Protein AF-A0A966QYH8-F1 (afdb_monomer)

Mean predicted aligned error: 6.13 Å

Radius of gyration: 19.56 Å; Cα contacts (8 Å, |Δi|>4): 223; chains: 1; bounding box: 49×32×55 Å

Solvent-accessible surface area (backbone atoms only — not comparable to full-atom values): 10737 Å² total; per-residue (Å²): 107,62,66,56,54,45,52,43,65,75,68,60,59,74,44,78,46,76,42,71,58,48,66,82,65,40,79,91,56,77,56,68,64,56,55,47,47,67,66,62,31,78,82,38,57,46,49,78,47,77,46,74,97,43,80,80,73,58,53,53,72,54,60,75,68,49,54,66,40,81,46,59,75,67,96,67,64,64,77,84,44,35,89,60,41,60,94,50,35,69,61,51,43,30,51,48,36,36,30,48,54,36,34,78,72,71,40,72,82,46,56,39,31,40,33,54,82,78,49,30,56,47,65,98,58,50,55,69,51,52,52,50,10,48,51,52,34,43,64,78,38,29,77,79,61,42,49,56,46,50,67,33,55,46,98,86,69,45,67,71,34,94,44,65,66,54,23,46,49,51,52,50,54,50,51,47,61,57,32,37,68,99,81,87

Structure (mmCIF, N/CA/C/O backbone):
data_AF-A0A966QYH8-F1
#
_entry.id   AF-A0A966QYH8-F1
#
loop_
_atom_site.group_PDB
_atom_site.id
_atom_site.type_symbol
_atom_site.label_atom_id
_atom_site.label_alt_id
_atom_site.label_comp_id
_atom_site.label_asym_id
_atom_site.label_entity_id
_atom_site.label_seq_id
_atom_site.pdbx_PDB_ins_code
_atom_site.Cartn_x
_atom_site.Cartn_y
_atom_site.Cartn_z
_atom_site.occupancy
_atom_site.B_iso_or_equiv
_atom_site.auth_seq_id
_atom_site.auth_comp_id
_atom_site.auth_asym_id
_atom_site.auth_atom_id
_atom_site.pdbx_PDB_model_num
ATOM 1 N N . VAL A 1 1 ? -15.428 7.564 26.029 1.00 56.50 1 VAL A N 1
ATOM 2 C CA . VAL A 1 1 ? -15.337 6.634 24.873 1.00 56.50 1 VAL A CA 1
ATOM 3 C C . VAL A 1 1 ? -13.944 6.029 24.715 1.00 56.50 1 VAL A C 1
ATOM 5 O O . VAL A 1 1 ? -13.873 4.811 24.671 1.00 56.50 1 VAL A O 1
ATOM 8 N N . CYS A 1 2 ? -12.845 6.802 24.751 1.00 64.81 2 CYS A N 1
ATOM 9 C CA . CYS A 1 2 ? -11.483 6.225 24.787 1.00 64.81 2 CYS A CA 1
ATOM 10 C C . CYS A 1 2 ? -11.290 5.166 25.886 1.00 64.81 2 CYS A C 1
ATOM 12 O O . CYS A 1 2 ? -10.721 4.118 25.617 1.00 64.81 2 CYS A O 1
ATOM 14 N N . GLN A 1 3 ? -11.829 5.399 27.088 1.00 72.12 3 GLN A N 1
ATOM 15 C CA . GLN A 1 3 ? -11.792 4.422 28.187 1.00 72.12 3 GLN A CA 1
ATOM 16 C C . GLN A 1 3 ? -12.556 3.125 27.881 1.00 72.12 3 GLN A C 1
ATOM 18 O O . GLN A 1 3 ? -12.127 2.063 28.307 1.00 72.12 3 GLN A O 1
ATOM 23 N N . ALA A 1 4 ? -13.655 3.188 27.120 1.00 78.88 4 ALA A N 1
ATOM 24 C CA . ALA A 1 4 ? -14.415 1.996 26.743 1.00 78.88 4 ALA A CA 1
ATOM 25 C C . ALA A 1 4 ? -13.652 1.159 25.708 1.00 78.88 4 ALA A C 1
ATOM 27 O O . ALA A 1 4 ? -13.555 -0.052 25.858 1.00 78.88 4 ALA A O 1
ATOM 28 N N . LEU A 1 5 ? -13.054 1.806 24.699 1.00 78.94 5 LEU A N 1
ATOM 29 C CA . LEU A 1 5 ? -12.195 1.116 23.734 1.00 78.94 5 LEU A CA 1
ATOM 30 C C . LEU A 1 5 ? -10.980 0.487 24.426 1.00 78.94 5 LEU A C 1
ATOM 32 O O . LEU A 1 5 ? -10.654 -0.661 24.153 1.00 78.94 5 LEU A O 1
ATOM 36 N N . TYR A 1 6 ? -10.345 1.218 25.342 1.00 78.81 6 TYR A N 1
ATOM 37 C CA . TYR A 1 6 ? -9.221 0.710 26.123 1.00 78.81 6 TYR A CA 1
ATOM 38 C C . TYR A 1 6 ? -9.623 -0.507 26.969 1.00 78.81 6 TYR A C 1
ATOM 40 O O . TYR A 1 6 ? -8.983 -1.548 26.884 1.00 78.81 6 TYR A O 1
ATOM 48 N N . PHE A 1 7 ? -10.749 -0.424 27.683 1.00 82.19 7 PHE A N 1
ATOM 49 C CA . PHE A 1 7 ? -11.288 -1.546 28.449 1.00 82.19 7 PHE A CA 1
ATOM 50 C C . PHE A 1 7 ? -11.567 -2.774 27.569 1.00 82.19 7 PHE A C 1
ATOM 52 O O . PHE A 1 7 ? -11.233 -3.892 27.952 1.00 82.19 7 PHE A O 1
ATOM 59 N N . ILE A 1 8 ? -12.137 -2.586 26.373 1.00 85.19 8 ILE A N 1
ATOM 60 C CA . ILE A 1 8 ? -12.372 -3.685 25.425 1.00 85.19 8 ILE A CA 1
ATOM 61 C C . ILE A 1 8 ? -11.043 -4.296 24.971 1.00 85.19 8 ILE A C 1
ATOM 63 O O . ILE A 1 8 ? -10.898 -5.512 25.024 1.00 85.19 8 ILE A O 1
ATOM 67 N N . LEU A 1 9 ? -10.063 -3.480 24.576 1.00 81.69 9 LEU A N 1
ATOM 68 C CA . LEU A 1 9 ? -8.746 -3.961 24.147 1.00 81.69 9 LEU A CA 1
ATOM 69 C C . LEU A 1 9 ? -8.026 -4.747 25.254 1.00 81.69 9 LEU A C 1
ATOM 71 O O . LEU A 1 9 ? -7.345 -5.729 24.962 1.00 81.69 9 LEU A O 1
ATOM 75 N N . GLU A 1 10 ? -8.192 -4.354 26.517 1.00 81.06 10 GLU A N 1
ATOM 76 C CA . GLU A 1 10 ? -7.587 -5.050 27.654 1.00 81.06 10 GLU A CA 1
ATOM 77 C C . GLU A 1 10 ? -8.290 -6.359 28.022 1.00 81.06 10 GLU A C 1
ATOM 79 O O . GLU A 1 10 ? -7.615 -7.273 28.490 1.00 81.06 10 GLU A O 1
ATOM 84 N N . ASN A 1 11 ? -9.603 -6.484 27.802 1.00 84.69 11 ASN A N 1
ATOM 85 C CA . ASN A 1 11 ? -10.398 -7.590 28.355 1.00 84.69 11 ASN A CA 1
ATOM 86 C C . ASN A 1 11 ? -10.975 -8.554 27.306 1.00 84.69 11 ASN A C 1
ATOM 88 O O . ASN A 1 11 ? -11.243 -9.710 27.627 1.00 84.69 11 ASN A O 1
ATOM 92 N N . PHE A 1 12 ? -11.182 -8.118 26.063 1.00 85.81 12 PHE A N 1
ATOM 93 C CA . PHE A 1 12 ? -11.757 -8.957 25.010 1.00 85.81 12 PHE A CA 1
ATOM 94 C C . PHE A 1 12 ? -10.711 -9.926 24.443 1.00 85.81 12 PHE A C 1
ATOM 96 O O . PHE A 1 12 ? -9.573 -9.536 24.178 1.00 85.81 12 PHE A O 1
ATOM 103 N N . ARG A 1 13 ? -11.085 -11.200 24.288 1.00 85.88 13 ARG A N 1
ATOM 104 C CA . ARG A 1 13 ? -10.210 -12.311 23.877 1.00 85.88 13 ARG A CA 1
ATOM 105 C C . ARG A 1 13 ? -10.974 -13.284 22.980 1.00 85.88 13 ARG A C 1
ATOM 107 O O . ARG A 1 13 ? -12.186 -13.417 23.144 1.00 85.88 13 ARG A O 1
ATOM 114 N N . GLY A 1 14 ? -10.266 -13.990 22.096 1.00 85.25 14 GLY A N 1
ATOM 115 C CA . GLY A 1 14 ? -10.816 -15.094 21.299 1.00 85.25 14 GLY A CA 1
ATOM 116 C C . GLY A 1 14 ? -11.858 -14.662 20.264 1.00 85.25 14 GLY A C 1
ATOM 117 O O . GLY A 1 14 ? -12.848 -15.364 20.057 1.00 85.25 14 GLY A O 1
ATOM 118 N N . GLY A 1 15 ? -11.699 -13.481 19.659 1.00 88.06 15 GLY A N 1
ATOM 119 C CA . GLY A 1 15 ? -12.701 -12.944 18.739 1.00 88.06 15 GLY A CA 1
ATOM 120 C C . GLY A 1 15 ? -12.236 -11.772 17.879 1.00 88.06 15 GLY A C 1
ATOM 121 O O . GLY A 1 15 ? -11.089 -11.335 17.946 1.00 88.06 15 GLY A O 1
ATOM 122 N N . LEU A 1 16 ? -13.168 -11.244 17.080 1.00 90.00 16 LEU A N 1
ATOM 123 C CA . LEU A 1 16 ? -12.947 -10.127 16.162 1.00 90.00 16 LEU A CA 1
ATOM 124 C C . LEU A 1 16 ? -13.450 -8.807 16.757 1.00 90.00 16 LEU A C 1
ATOM 126 O O . LEU A 1 16 ? -14.642 -8.648 17.024 1.00 90.00 16 LEU A O 1
ATOM 130 N N . LEU A 1 17 ? -12.554 -7.833 16.874 1.00 89.12 17 LEU A N 1
ATOM 131 C CA . LEU A 1 17 ? -12.864 -6.460 17.239 1.00 89.12 17 LEU A CA 1
ATOM 132 C C . LEU A 1 17 ? -12.879 -5.565 15.995 1.00 89.12 17 LEU A C 1
ATOM 134 O O . LEU A 1 17 ? -11.847 -5.302 15.376 1.00 89.12 17 LEU A O 1
ATOM 138 N N . LEU A 1 18 ? -14.058 -5.049 15.653 1.00 90.25 18 LEU A N 1
ATOM 139 C CA . LEU A 1 18 ? -14.238 -4.066 14.588 1.00 90.25 18 LEU A CA 1
ATOM 140 C C . LEU A 1 18 ? -14.309 -2.651 15.175 1.00 90.25 18 LEU A C 1
ATOM 142 O O . LEU A 1 18 ? 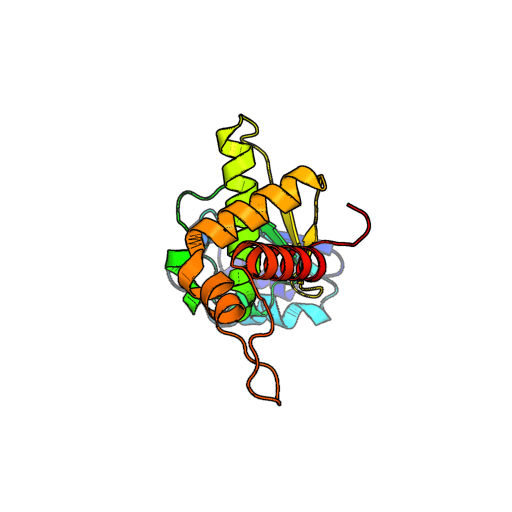-15.204 -2.338 15.959 1.00 90.25 18 LEU A O 1
ATOM 146 N N . ILE A 1 19 ? -13.386 -1.784 14.762 1.00 87.00 19 ILE A N 1
ATOM 147 C CA . ILE A 1 19 ? -13.321 -0.377 15.162 1.00 87.00 19 ILE A CA 1
ATOM 148 C C . ILE A 1 19 ? -13.655 0.495 13.947 1.00 87.00 19 ILE A C 1
ATOM 150 O O . ILE A 1 19 ? -12.809 0.784 13.095 1.00 87.00 19 ILE A O 1
ATOM 154 N N . GLU A 1 20 ? -14.913 0.919 13.878 1.00 85.69 20 GLU A N 1
ATOM 155 C CA . GLU A 1 20 ? -15.408 1.849 12.862 1.00 85.69 20 GLU A CA 1
ATOM 156 C C . GLU A 1 20 ? -15.012 3.294 13.170 1.00 85.69 20 GLU A C 1
ATOM 158 O O . GLU A 1 20 ? -14.950 3.684 14.329 1.00 85.69 20 GLU A O 1
ATOM 163 N N . ASP A 1 21 ? -14.788 4.098 12.127 1.00 75.06 21 ASP A N 1
ATOM 164 C CA . ASP A 1 21 ? -14.641 5.562 12.198 1.00 75.06 21 ASP A CA 1
ATOM 165 C C . ASP A 1 21 ? -13.842 6.071 13.413 1.00 75.06 21 ASP A C 1
ATOM 167 O O . ASP A 1 21 ? -14.279 6.916 14.199 1.00 75.06 21 ASP A O 1
ATOM 171 N N . ILE A 1 22 ? -12.627 5.541 13.565 1.00 73.06 22 ILE A N 1
ATOM 172 C CA . ILE A 1 22 ? -11.796 5.769 14.751 1.00 73.06 22 ILE A CA 1
ATOM 173 C C . ILE A 1 22 ? -11.486 7.255 15.006 1.00 73.06 22 ILE A C 1
ATOM 175 O O . ILE A 1 22 ? -11.248 7.673 16.139 1.00 73.06 22 ILE A O 1
ATOM 179 N N . ASN A 1 23 ? -11.555 8.081 13.958 1.00 67.25 23 ASN A N 1
ATOM 180 C CA . ASN A 1 23 ? -11.356 9.525 14.043 1.00 67.25 23 ASN A CA 1
ATOM 181 C C . ASN A 1 23 ? -12.455 10.237 14.849 1.00 67.25 23 ASN A C 1
ATOM 183 O O . ASN A 1 23 ? -12.168 11.278 15.434 1.00 67.25 23 ASN A O 1
ATOM 187 N N . LYS A 1 24 ? -13.686 9.702 14.917 1.00 66.75 24 LYS A N 1
ATOM 188 C CA . LYS A 1 24 ? -14.729 10.242 15.811 1.00 66.75 24 LYS A CA 1
ATOM 189 C C . LYS A 1 24 ? -14.383 10.054 17.282 1.00 66.75 24 LYS A C 1
ATOM 191 O O . LYS A 1 24 ? -14.808 10.844 18.119 1.00 66.75 24 LYS A O 1
ATOM 196 N N . TYR A 1 25 ? -13.632 9.003 17.594 1.00 62.91 25 TYR A N 1
ATOM 197 C CA . TYR A 1 25 ? -13.297 8.635 18.965 1.00 62.91 25 TYR A CA 1
ATOM 198 C C . TYR A 1 25 ? -11.959 9.213 19.421 1.00 62.91 25 TYR A C 1
ATOM 200 O O . TYR A 1 25 ? -11.744 9.373 20.619 1.00 62.91 25 TYR A O 1
ATOM 208 N N . LEU A 1 26 ? -11.079 9.548 18.475 1.00 61.81 26 LEU A N 1
ATOM 209 C CA . LEU A 1 26 ? -9.716 9.992 18.731 1.00 61.81 26 LEU A CA 1
ATOM 210 C C . LEU A 1 26 ? -9.503 11.398 18.168 1.00 61.81 26 LEU A C 1
ATOM 212 O O . LEU A 1 26 ? -8.996 11.592 17.062 1.00 61.81 26 LEU A O 1
ATOM 216 N N . THR A 1 27 ? -9.879 12.410 18.948 1.00 53.84 27 THR A N 1
ATOM 217 C CA . THR A 1 27 ? -9.536 13.802 18.651 1.00 53.84 27 THR A CA 1
ATOM 218 C C . THR A 1 27 ? -8.027 14.006 18.797 1.00 53.84 27 THR A C 1
ATOM 220 O O . THR A 1 27 ? -7.484 14.131 19.890 1.00 53.84 27 THR A O 1
ATOM 223 N N . HIS A 1 28 ? -7.362 14.050 17.645 1.00 49.97 28 HIS A N 1
ATOM 224 C CA . HIS A 1 28 ? -6.001 14.522 17.380 1.00 49.97 28 HIS A CA 1
ATOM 225 C C . HIS A 1 28 ? -4.811 13.712 17.888 1.00 49.97 28 HIS A C 1
ATOM 227 O O . HIS A 1 28 ? -3.810 13.701 17.174 1.00 49.97 28 HIS A O 1
ATOM 233 N N . HIS A 1 29 ? -4.855 13.050 19.039 1.00 53.19 29 HIS A N 1
ATOM 234 C CA . HIS A 1 29 ? -3.740 12.221 19.509 1.00 53.19 29 HIS A CA 1
ATOM 235 C C . HIS A 1 29 ? -4.279 10.882 19.990 1.00 53.19 29 HIS A C 1
ATOM 237 O O . HIS A 1 29 ? -5.048 10.813 20.944 1.00 53.19 29 HIS A O 1
ATOM 243 N N . PHE A 1 30 ? -3.859 9.811 19.323 1.00 59.72 30 PHE A N 1
ATOM 244 C CA . PHE A 1 30 ? -3.909 8.487 19.919 1.00 59.72 30 PHE A CA 1
ATOM 245 C C . PHE A 1 30 ? -3.104 8.554 21.225 1.00 59.72 30 PHE A C 1
ATOM 247 O O . PHE A 1 30 ? -1.908 8.862 21.158 1.00 59.72 30 PHE A O 1
ATOM 254 N N . PRO A 1 31 ? -3.699 8.289 22.400 1.00 64.00 31 PRO A N 1
ATOM 255 C CA . PRO A 1 31 ? -2.894 8.040 23.584 1.00 64.00 31 PRO A CA 1
ATOM 256 C C . PRO A 1 31 ? -1.944 6.899 23.226 1.00 64.00 31 PRO A C 1
ATOM 258 O O . PRO A 1 31 ? -2.389 5.887 22.670 1.00 64.00 31 PRO A O 1
ATOM 261 N N . LYS A 1 32 ? -0.641 7.078 23.472 1.00 61.50 32 LYS A N 1
ATOM 262 C CA . LYS A 1 32 ? 0.378 6.067 23.138 1.00 61.50 32 LYS A CA 1
ATOM 263 C C . LYS A 1 32 ? -0.003 4.691 23.696 1.00 61.50 32 LYS A C 1
ATOM 265 O O . LYS A 1 32 ? 0.267 3.684 23.055 1.00 61.50 32 LYS A O 1
ATOM 270 N N . ASP A 1 33 ? -0.734 4.685 24.804 1.00 64.56 33 ASP A N 1
ATOM 271 C CA . ASP A 1 33 ? -1.228 3.505 25.507 1.00 64.56 33 ASP A CA 1
ATOM 272 C C . ASP A 1 33 ? -2.284 2.722 24.709 1.00 64.56 33 ASP A C 1
ATOM 274 O O . ASP A 1 33 ? -2.253 1.497 24.693 1.00 64.56 33 ASP A O 1
ATOM 278 N N . VAL A 1 34 ? -3.178 3.395 23.972 1.00 66.94 34 VAL A N 1
ATOM 279 C CA . VAL A 1 34 ? -4.204 2.727 23.142 1.00 66.94 34 VAL A CA 1
ATOM 280 C C . VAL A 1 34 ? -3.569 2.093 21.907 1.00 66.94 34 VAL A C 1
ATOM 282 O O . VAL A 1 34 ? -3.920 0.982 21.526 1.00 66.94 34 VAL A O 1
ATOM 285 N N . VAL A 1 35 ? -2.608 2.785 21.287 1.00 68.06 35 VAL A N 1
ATOM 286 C CA . VAL A 1 35 ? -1.813 2.214 20.188 1.00 68.06 35 VAL A CA 1
ATOM 287 C C . VAL A 1 35 ? -1.019 1.019 20.686 1.00 68.06 35 VAL A C 1
ATOM 289 O O . VAL A 1 35 ? -1.040 -0.023 20.042 1.00 68.06 35 VAL A O 1
ATOM 292 N N . GLY A 1 36 ? -0.343 1.179 21.827 1.00 66.69 36 GLY A N 1
ATOM 293 C CA . GLY A 1 36 ? 0.401 0.117 22.486 1.00 66.69 36 GLY A CA 1
ATOM 294 C C . GLY A 1 36 ? -0.478 -1.106 22.689 1.00 66.69 36 GLY A C 1
ATOM 295 O O . GLY A 1 36 ? -0.118 -2.163 22.191 1.00 66.69 36 GLY A O 1
ATOM 296 N N . ALA A 1 37 ? -1.662 -0.931 23.283 1.00 67.00 37 ALA A N 1
ATOM 297 C CA . ALA A 1 37 ? -2.638 -1.996 23.501 1.00 67.00 37 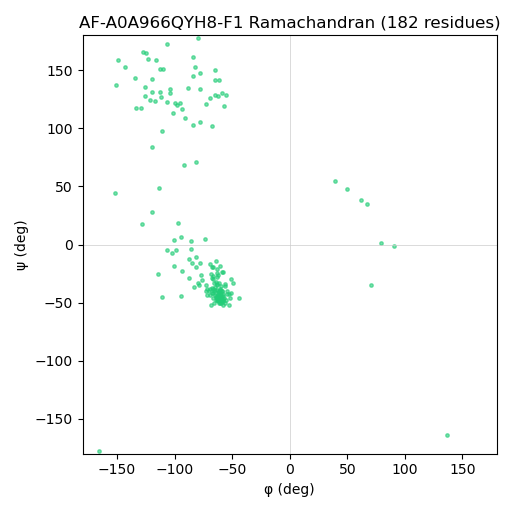ALA A CA 1
ATOM 298 C C . ALA A 1 37 ? -3.061 -2.692 22.197 1.00 67.00 37 ALA A C 1
ATOM 300 O O . ALA A 1 37 ? -3.049 -3.915 22.123 1.00 67.00 37 ALA A O 1
ATOM 301 N N . ILE A 1 38 ? -3.370 -1.941 21.134 1.00 70.31 38 ILE A N 1
ATOM 302 C CA . ILE A 1 38 ? -3.693 -2.525 19.818 1.00 70.31 38 ILE A CA 1
ATOM 303 C C . ILE A 1 38 ? -2.528 -3.380 19.294 1.00 70.31 38 ILE A C 1
ATOM 305 O O . ILE A 1 38 ? -2.760 -4.456 18.750 1.00 70.31 38 ILE A O 1
ATOM 309 N N . CYS A 1 39 ? -1.284 -2.929 19.478 1.00 65.00 39 CYS A N 1
ATOM 310 C CA . CYS A 1 39 ? -0.095 -3.609 18.961 1.00 65.00 39 CYS A CA 1
ATOM 311 C C . CYS A 1 39 ? 0.339 -4.813 19.824 1.00 65.00 39 CYS A C 1
ATOM 313 O O . CYS A 1 39 ? 0.827 -5.804 19.285 1.00 65.00 39 CYS A O 1
ATOM 315 N N . THR A 1 40 ? 0.148 -4.776 21.149 1.00 62.09 40 THR A N 1
ATOM 316 C CA . THR A 1 40 ? 0.500 -5.879 22.068 1.00 62.09 40 THR A CA 1
ATOM 317 C C . THR A 1 40 ? -0.542 -6.997 22.116 1.00 62.09 40 THR A C 1
ATOM 319 O O . THR A 1 40 ? -0.258 -8.085 22.620 1.00 62.09 40 THR A O 1
ATOM 322 N N . ASN A 1 41 ? -1.719 -6.786 21.525 1.00 60.34 41 ASN A N 1
ATOM 323 C CA . ASN A 1 41 ? -2.816 -7.752 21.524 1.00 60.34 41 ASN A CA 1
ATOM 324 C C . ASN A 1 41 ? -2.624 -8.971 20.601 1.00 60.34 41 ASN A C 1
ATOM 326 O O . ASN A 1 41 ? -3.483 -9.849 20.574 1.00 60.34 41 ASN A O 1
ATOM 330 N N . ARG A 1 42 ? -1.466 -9.132 19.942 1.00 54.81 42 ARG A N 1
ATOM 331 C CA . ARG A 1 42 ? -1.105 -10.407 19.283 1.00 54.81 42 ARG A CA 1
ATOM 332 C C . ARG A 1 42 ? -1.096 -11.593 20.267 1.00 54.81 42 ARG A C 1
ATOM 334 O O . ARG A 1 42 ? -1.288 -12.730 19.857 1.00 54.81 42 ARG A O 1
ATOM 341 N N . HIS A 1 43 ? -0.920 -11.335 21.564 1.00 55.53 43 HIS A N 1
ATOM 342 C CA . HIS A 1 43 ? -0.960 -12.350 22.625 1.00 55.53 43 HIS A CA 1
ATOM 343 C C . HIS A 1 43 ? -2.372 -12.653 23.164 1.00 55.53 43 HIS A C 1
ATOM 345 O O . HIS A 1 43 ? -2.524 -13.520 24.020 1.00 55.53 43 HIS A O 1
ATOM 351 N N . ALA A 1 44 ? -3.395 -11.940 22.688 1.00 62.56 44 ALA A N 1
ATOM 352 C CA . ALA A 1 44 ? -4.763 -11.974 23.200 1.00 62.56 44 ALA A CA 1
ATOM 353 C C . ALA A 1 44 ? -5.727 -12.838 22.357 1.00 62.56 44 ALA A C 1
ATOM 355 O O . ALA A 1 44 ? -6.922 -12.861 22.656 1.00 62.56 44 ALA A O 1
ATOM 356 N N . ASP A 1 45 ? -5.222 -13.522 21.320 1.00 76.81 45 ASP A N 1
ATOM 357 C CA . ASP A 1 45 ? -6.034 -14.274 20.348 1.00 76.81 45 ASP A CA 1
ATOM 358 C C . ASP A 1 45 ? -7.195 -13.419 19.802 1.00 76.81 45 ASP A C 1
ATOM 360 O O . ASP A 1 45 ? -8.370 -13.777 19.870 1.00 76.81 45 ASP A O 1
ATOM 364 N N . MET A 1 46 ? -6.867 -12.191 19.389 1.00 82.62 46 MET A N 1
ATOM 365 C CA . MET A 1 46 ? -7.838 -11.198 18.942 1.00 82.62 46 MET A CA 1
ATOM 366 C C . MET A 1 46 ? -7.470 -10.677 17.556 1.00 82.62 46 MET A C 1
ATOM 368 O O . MET A 1 46 ? -6.367 -10.166 17.349 1.00 82.62 46 MET A O 1
ATOM 372 N N . ASP A 1 47 ? -8.440 -10.719 16.647 1.00 86.12 47 ASP A N 1
ATOM 373 C CA . ASP A 1 47 ? -8.365 -10.056 15.350 1.00 86.12 47 ASP A CA 1
ATOM 374 C C . ASP A 1 47 ? -8.893 -8.626 15.473 1.00 86.12 47 ASP A C 1
ATOM 376 O O . ASP A 1 47 ? -9.950 -8.395 16.061 1.00 86.12 47 ASP A O 1
ATOM 380 N N . ILE A 1 48 ? -8.187 -7.649 14.902 1.00 87.69 48 ILE A N 1
ATOM 381 C CA . ILE A 1 48 ? -8.610 -6.243 14.925 1.00 87.69 48 ILE A CA 1
ATOM 382 C C . ILE A 1 48 ? -8.771 -5.737 13.493 1.00 87.69 48 ILE A C 1
ATOM 384 O O . ILE A 1 48 ? -7.823 -5.745 12.708 1.00 87.69 48 ILE A O 1
ATOM 388 N N . ILE A 1 49 ? -9.957 -5.222 13.169 1.00 91.12 49 ILE A N 1
ATOM 389 C CA . ILE A 1 49 ? -10.219 -4.495 11.922 1.00 91.12 49 ILE A CA 1
ATOM 390 C C . ILE A 1 49 ? -10.480 -3.032 12.262 1.00 91.12 49 ILE A C 1
ATOM 392 O O . ILE A 1 49 ? -11.347 -2.716 13.071 1.00 91.12 49 ILE A O 1
ATOM 396 N N . MET A 1 50 ? -9.741 -2.129 11.619 1.00 88.88 50 MET A N 1
ATOM 397 C CA . MET A 1 50 ? -9.904 -0.685 11.782 1.00 88.88 50 MET A CA 1
ATOM 398 C C . MET A 1 50 ? -10.253 -0.034 10.448 1.00 88.88 50 MET A C 1
ATOM 400 O O . MET A 1 50 ? -9.561 -0.245 9.450 1.00 88.88 50 MET A O 1
ATOM 404 N N . HIS A 1 51 ? -11.283 0.812 10.438 1.00 90.12 51 HIS A N 1
ATOM 405 C CA . HIS A 1 51 ? -11.664 1.572 9.251 1.00 90.12 51 HIS A CA 1
ATOM 406 C C . HIS A 1 51 ? -11.246 3.039 9.342 1.00 90.12 51 HIS A C 1
ATOM 408 O O . HIS A 1 51 ? -11.529 3.751 10.308 1.00 90.12 51 HIS A O 1
ATOM 414 N N . TYR A 1 52 ? -10.601 3.508 8.274 1.00 88.81 52 TYR A N 1
ATOM 415 C CA . TYR A 1 52 ? -10.134 4.880 8.128 1.00 88.81 52 TYR A CA 1
ATOM 416 C C . TYR A 1 52 ? -10.673 5.489 6.834 1.00 88.81 52 TYR A C 1
ATOM 418 O O . TYR A 1 52 ? -10.598 4.880 5.773 1.00 88.81 52 TYR A O 1
ATOM 426 N N . GLN A 1 53 ? -11.156 6.730 6.919 1.00 85.12 53 GLN A N 1
ATOM 427 C CA . GLN A 1 53 ? -11.693 7.483 5.774 1.00 85.12 53 GLN A CA 1
ATOM 428 C C . GLN A 1 53 ? -10.605 8.085 4.868 1.00 85.12 53 GLN A C 1
ATOM 430 O O . GLN A 1 53 ? -10.885 8.534 3.761 1.00 85.12 53 GLN A O 1
ATOM 435 N N . ALA A 1 54 ? -9.363 8.157 5.349 1.00 86.88 54 ALA A N 1
ATOM 436 C CA . ALA A 1 54 ? -8.245 8.693 4.587 1.00 86.88 54 ALA A CA 1
ATOM 437 C C . ALA A 1 54 ? -6.936 8.033 5.014 1.00 86.88 54 ALA A C 1
ATOM 439 O O . ALA A 1 54 ? -6.647 7.920 6.208 1.00 86.88 54 ALA A O 1
ATOM 440 N N . ILE A 1 55 ? -6.102 7.691 4.033 1.00 89.38 55 ILE A N 1
ATOM 441 C CA . ILE A 1 55 ? -4.798 7.052 4.250 1.00 89.38 55 ILE A CA 1
ATOM 442 C C . ILE A 1 55 ? -3.884 7.873 5.177 1.00 89.38 55 ILE A C 1
ATOM 444 O O . ILE A 1 55 ? -3.190 7.329 6.034 1.00 89.38 55 ILE A O 1
ATOM 448 N N . GLY A 1 56 ? -3.947 9.205 5.086 1.00 85.75 56 GLY A N 1
ATOM 449 C CA . GLY A 1 56 ? -3.166 10.112 5.926 1.00 85.75 56 GLY A CA 1
ATOM 450 C C . GLY A 1 56 ? -3.577 10.129 7.400 1.00 85.75 56 GLY A C 1
ATOM 451 O O . GLY A 1 56 ? -2.795 10.590 8.234 1.00 85.75 56 GLY A O 1
ATOM 452 N N . LYS A 1 57 ? -4.772 9.631 7.744 1.00 85.69 57 LYS A N 1
ATOM 453 C CA . LYS A 1 57 ? -5.272 9.568 9.129 1.00 85.69 57 LYS A CA 1
ATOM 454 C C . LYS A 1 57 ? -4.795 8.332 9.882 1.00 85.69 57 LYS A C 1
ATOM 456 O O . LYS A 1 57 ? -4.847 8.326 11.106 1.00 85.69 57 LYS A O 1
ATOM 461 N N . VAL A 1 58 ? -4.285 7.330 9.173 1.00 87.06 58 VAL A N 1
ATOM 462 C CA . VAL A 1 58 ? -3.710 6.138 9.792 1.00 87.06 58 VAL A CA 1
ATOM 463 C C . VAL A 1 58 ? -2.395 6.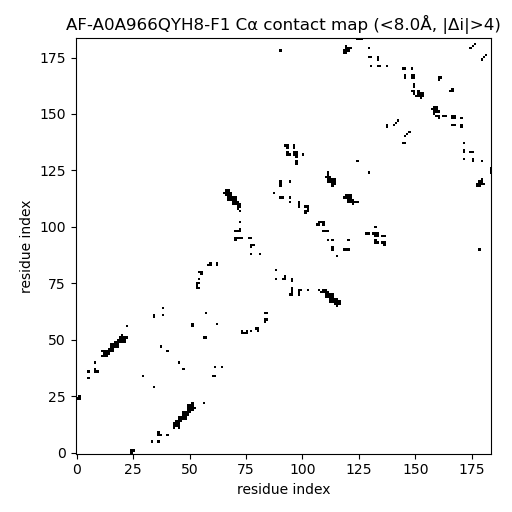527 10.506 1.00 87.06 58 VAL A C 1
ATOM 465 O O . VAL A 1 58 ? -1.528 7.176 9.891 1.00 87.06 58 VAL A O 1
ATOM 468 N N . PRO A 1 59 ? -2.239 6.215 11.808 1.00 83.25 59 PRO A N 1
ATOM 469 C CA . PRO A 1 59 ? -0.985 6.407 12.543 1.00 83.25 59 PRO A CA 1
ATOM 470 C C . PRO A 1 59 ? 0.145 5.519 12.003 1.00 83.25 59 PRO A C 1
ATOM 472 O O . PRO A 1 59 ? -0.114 4.419 11.527 1.00 83.25 59 PRO A O 1
ATOM 475 N N . THR A 1 60 ? 1.40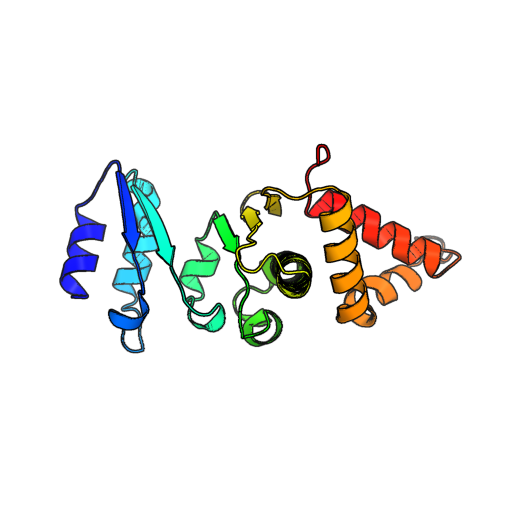1 5.961 12.108 1.00 84.12 60 THR A N 1
ATOM 476 C CA . THR A 1 60 ? 2.585 5.181 11.676 1.00 84.12 60 THR A CA 1
ATOM 477 C C . THR A 1 60 ? 2.697 3.838 12.389 1.00 84.12 60 THR A C 1
ATOM 479 O O . THR A 1 60 ? 2.933 2.823 11.756 1.00 84.12 60 THR A O 1
ATOM 482 N N . THR A 1 61 ? 2.397 3.802 13.680 1.00 80.00 61 THR A N 1
ATOM 483 C CA . THR A 1 61 ? 2.377 2.571 14.479 1.00 80.00 61 THR A CA 1
ATOM 484 C C . THR A 1 61 ? 1.355 1.546 13.988 1.00 80.00 61 THR A C 1
ATOM 486 O O . THR A 1 61 ? 1.600 0.346 14.050 1.00 80.00 61 THR A O 1
ATOM 489 N N . VAL A 1 62 ? 0.216 1.996 13.453 1.00 84.56 62 VAL A N 1
ATOM 490 C CA . VAL A 1 62 ? -0.762 1.101 12.819 1.00 84.56 62 VAL A CA 1
ATOM 491 C C . VAL A 1 62 ? -0.210 0.567 11.498 1.00 84.56 62 VAL A C 1
ATOM 493 O O . VAL A 1 62 ? -0.361 -0.617 11.223 1.00 84.56 62 VAL A O 1
ATOM 496 N N . TRP A 1 63 ? 0.484 1.395 10.708 1.00 87.50 63 TRP A N 1
ATOM 497 C CA . TRP A 1 63 ? 1.169 0.937 9.489 1.00 87.50 63 TRP A CA 1
ATOM 498 C C . TRP A 1 63 ? 2.240 -0.118 9.763 1.00 87.50 63 TRP A C 1
ATOM 500 O O . TRP A 1 63 ? 2.391 -1.045 8.972 1.00 87.50 63 TRP A O 1
ATOM 510 N N . GLU A 1 64 ? 2.974 0.023 10.863 1.00 84.19 64 GLU A N 1
ATOM 511 C CA . GLU A 1 64 ? 4.018 -0.916 11.286 1.00 84.19 64 GLU A CA 1
ATOM 512 C C . GLU A 1 64 ? 3.451 -2.281 11.703 1.00 84.19 64 GLU A C 1
ATOM 514 O O . GLU A 1 64 ? 4.127 -3.291 11.537 1.00 84.19 64 GLU A O 1
ATOM 519 N N . ASN A 1 65 ? 2.210 -2.324 12.203 1.00 83.06 65 ASN A N 1
ATOM 520 C CA . ASN A 1 65 ? 1.582 -3.543 12.726 1.00 83.06 65 ASN A CA 1
ATOM 521 C C . ASN A 1 65 ? 0.500 -4.137 11.806 1.00 83.06 65 ASN A C 1
ATOM 523 O O . ASN A 1 65 ? -0.045 -5.195 12.112 1.00 83.06 65 ASN A O 1
ATOM 527 N N . ALA A 1 66 ? 0.161 -3.479 10.696 1.00 89.00 66 ALA A N 1
ATOM 528 C CA . ALA A 1 66 ? -0.871 -3.950 9.780 1.00 89.00 66 ALA A CA 1
ATOM 529 C C . ALA A 1 66 ? -0.398 -5.164 8.963 1.00 89.00 66 ALA A C 1
ATOM 531 O O . ALA A 1 66 ? 0.544 -5.054 8.182 1.00 89.00 66 ALA A O 1
ATOM 532 N N . ASN A 1 67 ? -1.112 -6.287 9.074 1.00 91.44 67 ASN A N 1
ATOM 533 C CA . ASN A 1 67 ? -0.894 -7.475 8.235 1.00 91.44 67 ASN A CA 1
ATOM 534 C C . ASN A 1 67 ? -1.610 -7.373 6.878 1.00 91.44 67 ASN A C 1
ATOM 536 O O . ASN A 1 67 ? -1.096 -7.799 5.845 1.00 91.44 67 ASN A O 1
ATOM 540 N N . TRP A 1 68 ? -2.805 -6.778 6.870 1.00 94.00 68 TRP A N 1
ATOM 541 C CA . TRP A 1 68 ? -3.663 -6.674 5.694 1.00 94.00 68 TRP A CA 1
ATOM 542 C C . TRP A 1 68 ? -4.231 -5.273 5.550 1.00 94.00 68 TRP A C 1
ATOM 544 O O . TRP A 1 68 ? -4.613 -4.631 6.527 1.00 94.00 68 TRP A O 1
ATOM 554 N N . ILE A 1 69 ? -4.357 -4.822 4.306 1.00 95.62 69 ILE A N 1
ATOM 555 C CA . ILE A 1 69 ? -4.999 -3.552 3.977 1.00 95.62 69 ILE A CA 1
ATOM 556 C C . ILE A 1 69 ? -6.035 -3.799 2.904 1.00 95.62 69 ILE A C 1
ATOM 558 O O . ILE A 1 69 ? -5.705 -4.165 1.780 1.00 95.62 69 ILE A O 1
ATOM 562 N N . ARG A 1 70 ? -7.297 -3.532 3.222 1.00 96.19 70 ARG A N 1
ATOM 563 C CA . ARG A 1 70 ? -8.351 -3.459 2.215 1.00 96.19 70 ARG A CA 1
ATOM 564 C C . ARG A 1 70 ? -8.354 -2.058 1.604 1.00 96.19 70 ARG A C 1
ATOM 566 O O . ARG A 1 70 ? -8.805 -1.102 2.229 1.00 96.19 70 ARG A O 1
ATOM 573 N N . PHE A 1 71 ? -7.811 -1.927 0.400 1.00 96.69 71 PHE A N 1
ATOM 574 C CA . PHE A 1 71 ? -7.605 -0.647 -0.266 1.00 96.69 71 PHE A CA 1
ATOM 575 C C . PHE A 1 71 ? -8.786 -0.297 -1.178 1.00 96.69 71 PHE A C 1
ATOM 577 O O . PHE A 1 71 ? -9.056 -0.985 -2.164 1.00 96.69 71 PHE A O 1
ATOM 584 N N . HIS A 1 72 ? -9.470 0.798 -0.848 1.00 96.12 72 HIS A N 1
ATOM 585 C CA . HIS A 1 72 ? -10.583 1.376 -1.606 1.00 96.12 72 HIS A CA 1
ATOM 586 C C . HIS A 1 72 ? -10.157 2.659 -2.335 1.00 96.12 72 HIS A C 1
ATOM 588 O O . HIS A 1 72 ? -9.053 3.172 -2.125 1.00 96.12 72 HIS A O 1
ATOM 594 N N . LYS A 1 73 ? -11.035 3.205 -3.190 1.00 95.25 73 LYS A N 1
ATOM 595 C CA . LYS A 1 73 ? -10.780 4.496 -3.837 1.00 95.25 73 LYS A CA 1
ATOM 596 C C . LYS A 1 73 ? -10.671 5.575 -2.763 1.00 95.25 73 LYS A C 1
ATOM 598 O O . LYS A 1 73 ? -11.552 5.725 -1.924 1.00 95.25 73 LYS A O 1
ATOM 603 N N . ASN A 1 74 ? -9.581 6.333 -2.818 1.00 92.62 74 ASN A N 1
ATOM 604 C CA . ASN A 1 74 ? -9.318 7.453 -1.926 1.00 92.62 74 ASN A CA 1
ATOM 605 C C . ASN A 1 74 ? -9.345 8.779 -2.699 1.00 92.62 74 ASN A C 1
ATOM 607 O O . ASN A 1 74 ? -8.985 8.835 -3.880 1.00 92.62 74 ASN A O 1
ATOM 611 N N . ASN A 1 75 ? -9.721 9.857 -2.006 1.00 89.12 75 ASN A N 1
ATOM 612 C CA . ASN A 1 75 ? -9.659 11.226 -2.536 1.00 89.12 75 ASN A CA 1
ATOM 613 C C . ASN A 1 75 ? -8.233 11.797 -2.523 1.00 89.12 75 ASN A C 1
ATOM 615 O O . ASN A 1 75 ? -7.903 12.686 -3.303 1.00 89.12 75 ASN A O 1
ATOM 619 N N . GLN A 1 76 ? -7.386 11.313 -1.613 1.00 89.44 76 GLN A N 1
ATOM 620 C CA . GLN A 1 76 ? -5.997 11.741 -1.484 1.00 89.44 76 GLN A CA 1
ATOM 621 C C . GLN A 1 76 ? -5.068 10.685 -2.070 1.00 89.44 76 GLN A C 1
ATOM 623 O O . GLN A 1 76 ? -5.212 9.507 -1.752 1.00 89.44 76 GLN A O 1
ATOM 628 N N . SER A 1 77 ? -4.099 11.138 -2.870 1.00 92.25 77 SER A N 1
ATOM 629 C CA . SER A 1 77 ? -3.076 10.261 -3.439 1.00 92.25 77 SER A CA 1
ATOM 630 C C . SER A 1 77 ? -2.183 9.666 -2.349 1.00 92.25 77 SER A C 1
ATOM 632 O O . SER A 1 77 ? -1.765 10.389 -1.436 1.00 92.25 77 SER A O 1
ATOM 634 N N . VAL A 1 78 ? -1.801 8.397 -2.510 1.00 94.50 78 VAL A N 1
ATOM 635 C CA . VAL A 1 78 ? -0.761 7.709 -1.720 1.00 94.50 78 VAL A CA 1
ATOM 636 C C . VAL A 1 78 ? 0.534 8.537 -1.642 1.00 94.50 78 VAL A C 1
ATOM 638 O O . VAL A 1 78 ? 1.189 8.565 -0.602 1.00 94.50 78 VAL A O 1
ATOM 641 N N . ASP A 1 79 ? 0.860 9.302 -2.692 1.00 93.81 79 ASP A N 1
ATOM 642 C CA . ASP A 1 79 ? 2.050 10.169 -2.756 1.00 93.81 79 ASP A CA 1
ATOM 643 C C . ASP A 1 79 ? 2.137 11.181 -1.610 1.00 93.81 79 ASP A C 1
ATOM 645 O O . ASP A 1 79 ? 3.225 11.506 -1.142 1.00 93.81 79 ASP A O 1
ATOM 649 N N . ARG A 1 80 ? 0.993 11.689 -1.133 1.00 93.00 80 ARG A N 1
ATOM 650 C CA . ARG A 1 80 ? 0.972 12.731 -0.094 1.00 93.00 80 ARG A CA 1
ATOM 651 C C . ARG A 1 80 ? 1.485 12.233 1.255 1.00 93.00 80 ARG A C 1
ATOM 653 O O . ARG A 1 80 ? 1.828 13.045 2.112 1.00 93.00 80 ARG A O 1
ATOM 660 N N . HIS A 1 81 ? 1.505 10.919 1.454 1.00 91.38 81 HIS A N 1
ATOM 661 C CA . HIS A 1 81 ? 1.812 10.291 2.732 1.00 91.38 81 HIS A CA 1
ATOM 662 C C . HIS A 1 81 ? 2.906 9.220 2.620 1.00 91.38 81 HIS A C 1
ATOM 664 O O . HIS A 1 81 ? 3.066 8.453 3.561 1.00 91.38 81 HIS A O 1
ATOM 670 N N . GLU A 1 82 ? 3.695 9.217 1.534 1.00 90.94 82 GLU A N 1
ATOM 671 C CA . GLU A 1 82 ? 4.788 8.259 1.256 1.00 90.94 82 GLU A CA 1
ATOM 672 C C . GLU A 1 82 ? 5.676 8.000 2.484 1.00 90.94 82 GLU A C 1
ATOM 674 O O . GLU A 1 82 ? 5.882 6.852 2.863 1.00 90.94 82 GLU A O 1
ATOM 679 N N . LYS A 1 83 ? 6.089 9.057 3.197 1.00 89.94 83 LYS A N 1
ATOM 680 C CA . LYS A 1 83 ? 6.946 8.962 4.397 1.00 89.94 83 LYS A CA 1
ATOM 681 C C . LYS A 1 83 ? 6.355 8.161 5.566 1.00 89.94 83 LYS A C 1
ATOM 683 O O . LYS A 1 83 ? 7.092 7.806 6.475 1.00 89.94 83 LYS A O 1
ATOM 688 N N . LYS A 1 84 ? 5.039 7.925 5.605 1.00 88.19 84 LYS A N 1
ATOM 689 C CA . LYS A 1 84 ? 4.403 7.137 6.677 1.00 88.19 84 LYS A CA 1
ATOM 690 C C . LYS A 1 84 ? 4.518 5.627 6.463 1.00 88.19 84 LYS A C 1
ATOM 692 O O . LYS A 1 84 ? 4.292 4.881 7.407 1.00 88.19 84 LYS A O 1
ATOM 697 N N . PHE A 1 85 ? 4.786 5.197 5.234 1.00 88.62 85 PHE A N 1
ATOM 698 C CA . PHE A 1 85 ? 4.742 3.797 4.811 1.00 88.62 85 PHE A CA 1
ATOM 699 C C . PHE A 1 85 ? 5.716 3.568 3.648 1.00 88.62 85 PHE A C 1
ATOM 701 O O . PHE A 1 85 ? 5.374 2.949 2.644 1.00 88.62 85 PHE A O 1
ATOM 708 N N . GLU A 1 86 ? 6.922 4.122 3.761 1.00 89.38 86 GLU A N 1
ATOM 709 C CA . GLU A 1 86 ? 7.905 4.181 2.672 1.00 89.38 86 GLU A CA 1
ATOM 710 C C . GLU A 1 86 ? 8.208 2.794 2.081 1.00 89.38 86 GLU A C 1
ATOM 712 O O . GLU A 1 86 ? 8.233 2.623 0.864 1.00 89.38 86 GLU A O 1
ATOM 717 N N . ASP A 1 87 ? 8.302 1.777 2.936 1.00 89.94 87 ASP A N 1
ATOM 718 C CA . ASP A 1 87 ? 8.534 0.378 2.567 1.00 89.94 87 ASP A CA 1
ATOM 719 C C . ASP A 1 87 ? 7.355 -0.273 1.814 1.00 89.94 87 ASP A C 1
ATOM 721 O O . ASP A 1 87 ? 7.540 -1.200 1.025 1.00 89.94 87 ASP A O 1
ATOM 725 N N . LYS A 1 88 ? 6.137 0.240 2.011 1.00 93.06 88 LYS A N 1
ATOM 726 C CA . LYS A 1 88 ? 4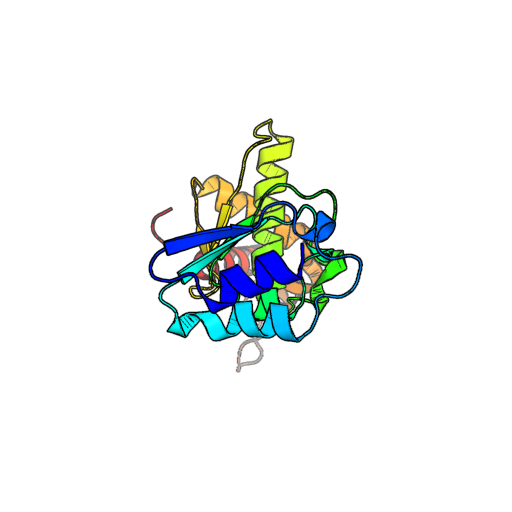.890 -0.250 1.392 1.00 93.06 88 LYS A CA 1
ATOM 727 C C . LYS A 1 88 ? 4.430 0.630 0.228 1.00 93.06 88 LYS A C 1
ATOM 729 O O . LYS A 1 88 ? 3.474 0.276 -0.466 1.00 93.06 88 LYS A O 1
ATOM 734 N N . TYR A 1 89 ? 5.087 1.768 0.001 1.00 95.06 89 TYR A N 1
ATOM 735 C CA . TYR A 1 89 ? 4.655 2.801 -0.937 1.00 95.06 89 TYR A CA 1
ATOM 736 C C . TYR A 1 89 ? 4.434 2.268 -2.357 1.00 95.06 89 TYR A C 1
ATOM 738 O O . TYR A 1 89 ? 3.381 2.524 -2.940 1.00 95.06 89 TYR A O 1
ATOM 746 N N . GLU A 1 90 ? 5.383 1.499 -2.906 1.00 96.62 90 GLU A N 1
ATOM 747 C CA . GLU A 1 90 ? 5.282 0.957 -4.271 1.00 96.62 90 GLU A CA 1
ATOM 748 C C . GLU A 1 90 ? 4.042 0.063 -4.427 1.00 96.62 90 GLU A C 1
ATOM 750 O O . GLU A 1 90 ? 3.257 0.248 -5.359 1.00 96.62 90 GLU A O 1
ATOM 755 N N . MET A 1 91 ? 3.790 -0.822 -3.456 1.00 97.00 91 MET A N 1
ATOM 756 C CA . MET A 1 91 ? 2.607 -1.686 -3.450 1.00 97.00 91 MET A CA 1
ATOM 757 C C . MET A 1 91 ? 1.312 -0.874 -3.368 1.00 97.00 91 MET A C 1
ATOM 759 O O . MET A 1 91 ? 0.386 -1.094 -4.147 1.00 97.00 91 MET A O 1
ATOM 763 N N . LEU A 1 92 ? 1.248 0.091 -2.445 1.00 96.94 92 LEU A N 1
ATOM 764 C CA . LEU A 1 92 ? 0.064 0.931 -2.254 1.00 96.94 92 LEU A CA 1
ATOM 765 C C . LEU A 1 92 ? -0.208 1.820 -3.468 1.00 96.94 92 LEU A C 1
ATOM 767 O O . LEU A 1 92 ? -1.365 2.058 -3.803 1.00 96.94 92 LEU A O 1
ATOM 771 N N . LYS A 1 93 ? 0.832 2.277 -4.170 1.00 97.25 93 LYS A N 1
ATOM 772 C CA . LYS A 1 93 ? 0.681 3.085 -5.382 1.00 97.25 93 LYS A CA 1
ATOM 773 C C . LYS A 1 93 ? 0.187 2.257 -6.576 1.00 97.25 93 LYS A C 1
ATOM 775 O O . LYS A 1 93 ? -0.592 2.764 -7.390 1.00 97.25 93 LYS A O 1
ATOM 780 N N . ILE A 1 94 ? 0.595 0.991 -6.677 1.00 98.00 94 ILE A N 1
ATOM 781 C CA . ILE A 1 94 ? 0.041 0.048 -7.662 1.00 98.00 94 ILE A CA 1
ATOM 782 C C . ILE A 1 94 ? -1.425 -0.255 -7.330 1.00 98.00 94 ILE A C 1
ATOM 784 O O . ILE A 1 94 ? -2.277 -0.170 -8.214 1.00 98.00 94 ILE A O 1
ATOM 788 N N . ALA A 1 95 ? -1.739 -0.528 -6.059 1.00 97.75 95 ALA A N 1
ATOM 789 C CA . ALA A 1 95 ? -3.110 -0.737 -5.592 1.00 97.75 95 ALA A CA 1
ATOM 790 C C . ALA A 1 95 ? -4.007 0.480 -5.880 1.00 9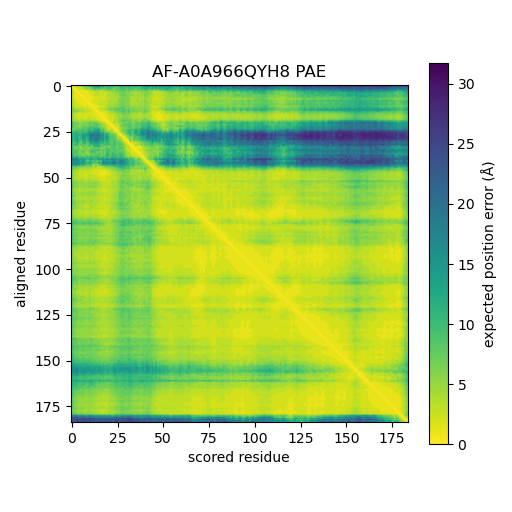7.75 95 ALA A C 1
ATOM 792 O O . ALA A 1 95 ? -5.108 0.327 -6.405 1.00 97.75 95 ALA A O 1
ATOM 793 N N . GLU A 1 96 ? -3.516 1.694 -5.621 1.00 97.44 96 GLU A N 1
ATOM 794 C CA . GLU A 1 96 ? -4.208 2.931 -5.980 1.00 97.44 96 GLU A CA 1
ATOM 795 C C . GLU A 1 96 ? -4.471 3.016 -7.484 1.00 97.44 96 GLU A C 1
ATOM 797 O O . GLU A 1 96 ? -5.601 3.284 -7.879 1.00 97.44 96 GLU A O 1
ATOM 802 N N . SER A 1 97 ? -3.470 2.743 -8.325 1.00 97.19 97 SER A N 1
ATOM 803 C CA . SER A 1 97 ? -3.627 2.807 -9.786 1.00 97.19 97 SER A CA 1
ATOM 804 C C . SER A 1 97 ? -4.674 1.809 -10.290 1.00 97.19 97 SER A C 1
ATOM 806 O O . SER A 1 97 ? -5.514 2.160 -11.116 1.00 97.19 97 SER A O 1
ATOM 808 N N . LEU A 1 98 ? -4.684 0.594 -9.734 1.00 96.81 98 LEU A N 1
ATOM 809 C CA . LEU A 1 98 ? -5.680 -0.431 -10.037 1.00 96.81 98 LEU A CA 1
ATOM 810 C C . LEU A 1 98 ? -7.099 0.003 -9.638 1.00 96.81 98 LEU A C 1
ATOM 812 O O . LEU A 1 98 ? -8.039 -0.124 -10.424 1.00 96.81 98 LEU A O 1
ATOM 816 N N . VAL A 1 99 ? -7.258 0.513 -8.417 1.00 97.00 99 VAL A N 1
ATOM 817 C CA . VAL A 1 99 ? -8.563 0.930 -7.899 1.00 97.00 99 VAL A CA 1
ATOM 818 C C . VAL A 1 99 ? -9.084 2.170 -8.626 1.00 97.00 99 VAL A C 1
ATOM 820 O O . VAL A 1 99 ? -10.269 2.235 -8.937 1.00 97.00 99 VAL A O 1
ATOM 823 N N . GLU A 1 100 ? -8.215 3.127 -8.957 1.00 96.25 100 GLU A N 1
ATOM 824 C CA . GLU A 1 100 ? -8.567 4.286 -9.784 1.00 96.25 100 GLU A CA 1
ATOM 825 C C . GLU A 1 100 ? -9.043 3.876 -11.172 1.00 96.25 100 GLU A C 1
ATOM 827 O O . GLU A 1 100 ? -10.066 4.379 -11.634 1.00 96.25 100 GLU A O 1
ATOM 832 N N . PHE A 1 101 ? -8.338 2.946 -11.819 1.00 94.75 101 PHE A N 1
ATOM 833 C CA . PHE A 1 101 ? -8.751 2.424 -13.114 1.00 94.75 101 PHE A CA 1
ATOM 834 C C . PHE A 1 101 ? -10.151 1.806 -13.034 1.00 94.75 101 PHE A C 1
ATOM 836 O O . PHE A 1 101 ? -11.009 2.127 -13.850 1.00 94.75 101 PHE A O 1
ATOM 843 N N . GLN A 1 102 ? -10.423 0.972 -12.031 1.00 96.12 102 GLN A N 1
ATOM 844 C CA . GLN A 1 102 ? -11.741 0.356 -11.864 1.00 96.12 102 GLN A CA 1
ATOM 845 C C . GLN A 1 102 ? -12.845 1.375 -11.581 1.00 96.12 102 GLN A C 1
ATOM 847 O O . GLN A 1 102 ? -13.894 1.333 -12.223 1.00 96.12 102 GLN A O 1
ATOM 852 N N . TYR A 1 103 ? -12.584 2.323 -10.684 1.00 96.44 103 TYR A N 1
ATOM 853 C CA . TYR A 1 103 ? -13.519 3.389 -10.348 1.00 96.44 103 TYR A CA 1
ATOM 854 C C . TYR A 1 103 ? -13.890 4.223 -11.584 1.00 96.44 103 TYR A C 1
ATOM 856 O O . TYR A 1 103 ? -15.067 4.403 -11.883 1.00 96.44 103 TYR A O 1
ATOM 864 N N . ASN A 1 104 ? -12.891 4.655 -12.360 1.00 94.62 104 ASN A N 1
ATOM 865 C CA . ASN A 1 104 ? -13.098 5.481 -13.554 1.00 94.62 104 ASN A CA 1
ATOM 866 C C . ASN A 1 104 ? -13.826 4.741 -14.690 1.00 94.62 104 ASN A C 1
ATOM 868 O O . ASN A 1 104 ? -14.382 5.387 -15.572 1.00 94.62 104 ASN A O 1
ATOM 872 N N . ASN A 1 105 ? -13.838 3.405 -14.672 1.00 94.94 105 ASN A N 1
ATOM 873 C CA . ASN A 1 105 ? -14.579 2.569 -15.621 1.00 94.94 105 ASN A CA 1
ATOM 874 C C . ASN A 1 105 ? -15.949 2.113 -15.072 1.00 94.94 105 ASN A C 1
ATOM 876 O O . ASN A 1 105 ? -16.530 1.154 -15.575 1.00 94.94 105 ASN A O 1
ATOM 880 N N . GLY A 1 106 ? -16.469 2.780 -14.036 1.00 96.00 106 GLY A N 1
ATOM 881 C CA . GLY A 1 106 ? -17.816 2.556 -13.498 1.00 96.00 106 GLY A CA 1
ATOM 882 C C . GLY A 1 106 ? -17.908 1.517 -12.377 1.00 96.00 106 GLY A C 1
ATOM 883 O O . GLY A 1 106 ? -18.986 1.307 -11.824 1.00 96.00 106 GLY A O 1
ATOM 884 N N . ASN A 1 107 ? -16.800 0.883 -11.982 1.00 95.50 107 ASN A N 1
ATOM 885 C CA . ASN A 1 107 ? -16.771 -0.041 -10.848 1.00 95.50 107 ASN A CA 1
ATOM 886 C C . ASN A 1 107 ? -16.412 0.697 -9.549 1.00 95.50 107 ASN A C 1
ATOM 888 O O . ASN A 1 107 ? -15.342 0.513 -8.966 1.00 95.50 107 ASN A O 1
ATOM 892 N N . GLU A 1 108 ? -17.323 1.557 -9.091 1.00 95.06 108 GLU A N 1
ATOM 893 C CA . GLU A 1 108 ? -17.082 2.481 -7.972 1.00 95.06 108 GLU A CA 1
ATOM 894 C C . GLU A 1 108 ? -16.787 1.790 -6.634 1.00 95.06 108 GLU A C 1
ATOM 896 O O . GLU A 1 108 ? -16.130 2.352 -5.757 1.00 95.06 108 GLU A O 1
ATOM 901 N N . ARG A 1 109 ? -17.278 0.558 -6.464 1.00 95.00 109 ARG A N 1
ATOM 902 C CA . ARG A 1 109 ? -17.132 -0.226 -5.229 1.00 95.00 109 ARG A CA 1
ATOM 903 C C . ARG A 1 109 ? -15.934 -1.167 -5.256 1.00 95.00 109 ARG A C 1
ATOM 905 O O . ARG A 1 109 ? -15.786 -1.976 -4.339 1.00 95.00 109 ARG A O 1
ATOM 912 N N . PHE A 1 110 ? -15.102 -1.092 -6.290 1.00 97.00 110 PHE A N 1
ATOM 913 C CA . PHE A 1 110 ? -13.921 -1.929 -6.393 1.00 97.00 110 PHE A CA 1
ATOM 914 C C . PHE A 1 110 ? -12.944 -1.680 -5.236 1.00 97.00 110 PHE A C 1
ATOM 916 O O . PHE A 1 110 ? -12.727 -0.550 -4.793 1.00 97.00 110 PHE A O 1
ATOM 923 N N . PHE A 1 111 ? -12.332 -2.762 -4.767 1.00 97.00 111 PHE A N 1
ATOM 924 C CA . PHE A 1 111 ? -11.257 -2.745 -3.787 1.00 97.00 111 PHE A CA 1
ATOM 925 C C . PHE A 1 111 ? -10.316 -3.922 -4.031 1.00 97.00 111 PHE A C 1
ATOM 927 O O . PHE A 1 111 ? -10.697 -4.935 -4.622 1.00 97.00 111 PHE A O 1
ATOM 934 N N . CYS A 1 112 ? -9.096 -3.804 -3.523 1.00 97.31 112 CYS A N 1
ATOM 935 C CA . CYS A 1 112 ? -8.137 -4.901 -3.465 1.00 97.31 112 CYS A CA 1
ATOM 936 C C . CYS A 1 112 ? -7.601 -5.063 -2.041 1.00 97.31 112 CYS A C 1
ATOM 938 O O . CYS A 1 112 ? -7.802 -4.201 -1.186 1.00 97.31 112 CYS A O 1
ATOM 940 N N . TYR A 1 113 ? -6.949 -6.187 -1.779 1.00 97.38 113 TYR A N 1
ATOM 941 C CA . TYR A 1 113 ? -6.260 -6.449 -0.526 1.00 97.38 113 TYR A CA 1
ATOM 942 C C . TYR A 1 113 ? -4.759 -6.363 -0.753 1.00 97.38 113 TYR A C 1
ATOM 944 O O . TYR A 1 113 ? -4.229 -7.105 -1.573 1.00 97.38 113 TYR A O 1
ATOM 952 N N . CYS A 1 114 ? -4.068 -5.504 -0.018 1.00 96.88 114 CYS A N 1
ATOM 953 C CA . CYS A 1 114 ? -2.620 -5.561 0.100 1.00 96.88 114 CYS A CA 1
ATOM 954 C C . CYS A 1 114 ? -2.279 -6.432 1.310 1.00 96.88 114 CYS A C 1
ATOM 956 O O . CYS A 1 114 ? -2.519 -6.040 2.451 1.00 96.88 114 CYS A O 1
ATOM 958 N N . ASP A 1 115 ? -1.759 -7.620 1.037 1.00 95.81 115 ASP A N 1
ATOM 959 C CA . ASP A 1 115 ? -1.134 -8.517 2.000 1.00 95.81 115 ASP A CA 1
ATOM 960 C C . ASP A 1 115 ? 0.278 -7.992 2.269 1.00 95.81 115 ASP A C 1
ATOM 962 O O . ASP A 1 115 ? 1.151 -8.053 1.395 1.00 95.81 115 ASP A O 1
ATOM 966 N N . ILE A 1 116 ? 0.466 -7.392 3.442 1.00 93.81 116 ILE A N 1
ATOM 967 C CA . ILE A 1 116 ? 1.721 -6.748 3.828 1.00 93.81 116 ILE A CA 1
ATOM 968 C C . ILE A 1 116 ? 2.793 -7.799 4.104 1.00 93.81 116 ILE A C 1
ATOM 970 O O . ILE A 1 116 ? 3.934 -7.614 3.686 1.00 93.81 116 ILE A O 1
ATOM 974 N N . ASP A 1 117 ? 2.415 -8.915 4.725 1.00 91.06 117 ASP A N 1
ATOM 975 C CA . ASP A 1 117 ? 3.343 -9.978 5.112 1.00 91.06 117 ASP A CA 1
ATOM 976 C C . ASP A 1 117 ? 3.932 -10.683 3.883 1.00 91.06 117 ASP A C 1
ATOM 978 O O . ASP A 1 117 ? 5.132 -10.948 3.819 1.00 91.06 117 ASP A O 1
ATOM 982 N N . MET A 1 118 ? 3.103 -10.958 2.870 1.00 92.75 118 MET A N 1
ATOM 983 C CA . MET A 1 118 ? 3.560 -11.567 1.615 1.00 92.75 118 MET A CA 1
ATOM 984 C C . MET A 1 118 ? 4.035 -10.542 0.577 1.00 92.75 118 MET A C 1
ATOM 986 O O . MET A 1 118 ? 4.602 -10.930 -0.449 1.00 92.75 118 MET A O 1
ATOM 990 N 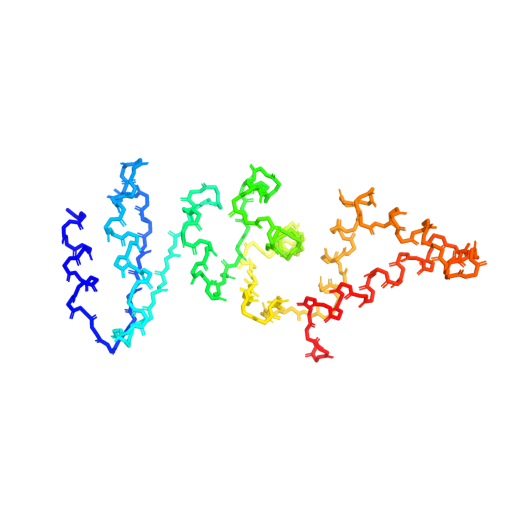N . GLY A 1 119 ? 3.757 -9.253 0.786 1.00 94.75 119 GLY A N 1
ATOM 991 C CA . GLY A 1 119 ? 3.987 -8.202 -0.205 1.00 94.75 119 GLY A CA 1
ATOM 992 C C . GLY A 1 119 ? 3.169 -8.405 -1.485 1.00 94.75 119 GLY A C 1
ATOM 993 O O . GLY A 1 119 ? 3.680 -8.187 -2.586 1.00 94.75 119 GLY A O 1
ATOM 994 N N . LYS A 1 120 ? 1.920 -8.877 -1.360 1.00 96.31 120 LYS A N 1
ATOM 995 C CA . LYS A 1 120 ? 1.053 -9.241 -2.494 1.00 96.31 120 LYS A CA 1
ATOM 996 C C . LYS A 1 120 ? -0.235 -8.433 -2.532 1.00 96.31 120 LYS A C 1
ATOM 998 O O . LYS A 1 120 ? -0.880 -8.214 -1.518 1.00 96.31 120 LYS A O 1
ATOM 1003 N N . ILE A 1 121 ? -0.672 -8.086 -3.734 1.00 97.62 121 ILE A N 1
ATOM 1004 C CA . ILE A 1 121 ? -1.988 -7.528 -4.017 1.00 97.62 121 ILE A CA 1
ATOM 1005 C C . ILE A 1 121 ? -2.907 -8.683 -4.432 1.00 97.62 121 ILE A C 1
ATOM 1007 O O . ILE A 1 121 ? -2.634 -9.418 -5.381 1.00 97.62 121 ILE A O 1
ATOM 1011 N N . LYS A 1 122 ? -3.999 -8.851 -3.689 1.00 95.50 122 LYS A N 1
ATOM 1012 C CA . LYS A 1 122 ? -4.984 -9.930 -3.802 1.00 95.50 122 LYS A CA 1
ATOM 1013 C C . LYS A 1 122 ? -6.391 -9.357 -3.986 1.00 95.50 122 LYS A C 1
ATOM 1015 O O . LYS A 1 122 ? -6.649 -8.181 -3.731 1.00 95.50 122 LYS A O 1
ATOM 1020 N N . GLY A 1 123 ? -7.328 -10.202 -4.402 1.00 92.75 123 GLY A N 1
ATOM 1021 C CA . GLY A 1 123 ? -8.734 -9.845 -4.585 1.00 92.75 123 GLY A CA 1
ATOM 1022 C C . GLY A 1 123 ? -9.292 -10.419 -5.879 1.00 92.75 123 GLY A C 1
ATOM 1023 O O . GLY A 1 123 ? -8.695 -11.304 -6.484 1.00 92.75 123 GLY A O 1
ATOM 1024 N N . ARG A 1 124 ? -10.437 -9.894 -6.321 1.00 92.75 124 ARG A N 1
ATOM 1025 C CA . ARG A 1 124 ? -11.026 -10.234 -7.624 1.00 92.75 124 ARG A CA 1
ATOM 1026 C C . ARG A 1 124 ? -10.337 -9.423 -8.722 1.00 92.75 124 ARG A C 1
ATOM 1028 O O . ARG A 1 124 ? -10.898 -8.456 -9.229 1.00 92.75 124 ARG A O 1
ATOM 1035 N N . ILE A 1 125 ? -9.087 -9.774 -8.997 1.00 94.00 125 ILE A N 1
ATOM 1036 C CA . ILE A 1 125 ? -8.205 -9.082 -9.936 1.00 94.00 125 ILE A CA 1
ATOM 1037 C C . ILE A 1 125 ? -7.888 -10.063 -11.053 1.00 94.00 125 ILE A C 1
ATOM 1039 O O . ILE A 1 125 ? -7.387 -11.145 -10.775 1.00 94.00 125 ILE A O 1
ATOM 1043 N N . THR A 1 126 ? -8.180 -9.695 -12.297 1.00 93.62 126 THR A N 1
ATOM 1044 C CA . THR A 1 126 ? -7.748 -10.471 -13.463 1.00 93.62 126 THR A CA 1
ATOM 1045 C C . THR A 1 126 ? -6.324 -10.087 -13.854 1.00 93.62 126 THR A C 1
ATOM 1047 O O . THR A 1 126 ? -5.847 -8.996 -13.526 1.00 93.62 126 THR A O 1
ATOM 1050 N N . GLU A 1 127 ? -5.651 -10.937 -14.627 1.00 92.88 127 GLU A N 1
ATOM 1051 C CA . GLU A 1 127 ? -4.325 -10.625 -15.170 1.00 92.88 127 GLU A CA 1
ATOM 1052 C C . GLU A 1 127 ? -4.298 -9.283 -15.925 1.00 92.88 127 GLU A C 1
ATOM 1054 O O . GLU A 1 127 ? -3.406 -8.460 -15.718 1.00 92.88 127 GLU A O 1
ATOM 1059 N N . GLN A 1 128 ? -5.325 -9.001 -16.732 1.00 93.31 128 GLN A N 1
ATOM 1060 C CA . GLN A 1 128 ? -5.439 -7.744 -17.479 1.00 93.31 128 GLN A CA 1
ATOM 1061 C C . GLN A 1 128 ? -5.515 -6.523 -16.555 1.00 93.31 128 GLN A C 1
ATOM 1063 O O . GLN A 1 128 ? -4.881 -5.501 -16.821 1.00 93.31 128 GLN A O 1
ATOM 1068 N N . MET A 1 129 ? -6.257 -6.629 -15.449 1.00 94.38 129 MET A N 1
ATOM 1069 C CA . MET A 1 129 ? -6.346 -5.566 -14.447 1.00 94.38 129 MET A CA 1
ATOM 1070 C C . MET A 1 129 ? -4.992 -5.335 -13.769 1.00 94.38 129 MET A C 1
ATOM 1072 O O . MET A 1 129 ? -4.578 -4.187 -13.608 1.00 94.38 129 MET A O 1
ATOM 1076 N N . ALA A 1 130 ? -4.283 -6.409 -13.410 1.00 95.56 130 ALA A N 1
ATOM 1077 C CA . ALA A 1 130 ? -2.958 -6.325 -12.799 1.00 95.56 130 ALA A CA 1
ATOM 1078 C C . ALA A 1 130 ? -1.932 -5.676 -13.742 1.00 95.56 130 ALA A C 1
ATOM 1080 O O . ALA A 1 130 ? -1.215 -4.758 -13.338 1.00 95.56 130 ALA A O 1
ATOM 1081 N N . ILE A 1 131 ? -1.913 -6.098 -15.013 1.00 95.62 131 ILE A N 1
ATOM 1082 C CA . ILE A 1 131 ? -1.078 -5.502 -16.064 1.00 95.62 131 ILE A CA 1
ATOM 1083 C C . ILE A 1 131 ? -1.369 -4.007 -16.176 1.00 95.62 131 ILE A C 1
ATOM 1085 O O . ILE A 1 131 ? -0.443 -3.200 -16.102 1.00 95.62 131 ILE A O 1
ATOM 1089 N N . LYS A 1 132 ? -2.648 -3.631 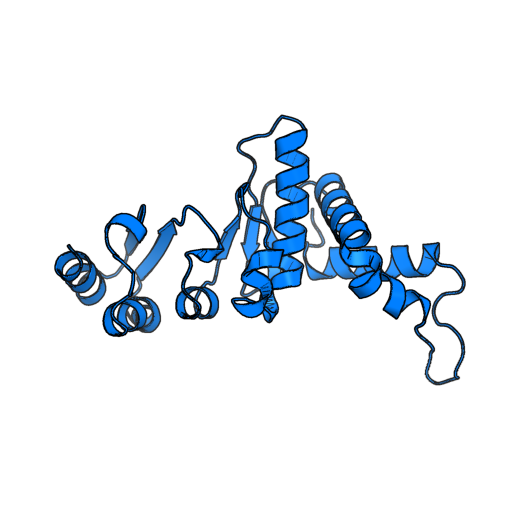-16.288 1.00 95.44 132 LYS A N 1
ATOM 1090 C CA . LYS A 1 132 ? -3.048 -2.231 -16.437 1.00 95.44 132 LYS A CA 1
ATOM 1091 C C . LYS A 1 132 ? -2.646 -1.379 -15.231 1.00 95.44 132 LYS A C 1
ATOM 1093 O O . LYS A 1 132 ? -2.093 -0.296 -15.408 1.00 95.44 132 LYS A O 1
ATOM 1098 N N . GLY A 1 133 ? -2.863 -1.877 -14.012 1.00 95.94 133 GLY A N 1
ATOM 1099 C CA . GLY A 1 133 ? -2.469 -1.181 -12.784 1.00 95.94 133 GLY A CA 1
ATOM 1100 C C . GLY A 1 133 ? -0.958 -0.941 -12.690 1.00 95.94 133 GLY A C 1
ATOM 1101 O O . GLY A 1 133 ? -0.529 0.141 -12.287 1.00 95.94 133 GLY A O 1
ATOM 1102 N N . ILE A 1 134 ? -0.146 -1.918 -13.111 1.00 97.44 134 ILE A N 1
ATOM 1103 C CA . ILE A 1 134 ? 1.317 -1.779 -13.172 1.00 97.44 134 ILE A CA 1
ATOM 1104 C C . ILE A 1 134 ? 1.745 -0.798 -14.260 1.00 97.44 134 ILE A C 1
ATOM 1106 O O . ILE A 1 134 ? 2.619 0.027 -14.010 1.00 97.44 134 ILE A O 1
ATOM 1110 N N . GLU A 1 135 ? 1.144 -0.854 -15.446 1.00 97.12 135 GLU A N 1
ATOM 1111 C CA . GLU A 1 135 ? 1.470 0.073 -16.533 1.00 97.12 135 GLU A CA 1
ATOM 1112 C C . GLU A 1 135 ? 1.160 1.521 -16.139 1.00 97.12 135 GLU A C 1
ATOM 1114 O O . GLU A 1 135 ? 2.010 2.396 -16.306 1.00 97.12 135 GLU A O 1
ATOM 1119 N N . ASP A 1 136 ? 0.004 1.769 -15.522 1.00 96.88 136 ASP A N 1
ATOM 1120 C CA . ASP A 1 136 ? -0.362 3.101 -15.036 1.00 96.88 136 ASP A CA 1
ATOM 1121 C C . ASP A 1 136 ? 0.595 3.587 -13.934 1.00 96.88 136 ASP A C 1
ATOM 1123 O O . ASP A 1 136 ? 1.000 4.754 -13.933 1.00 96.88 136 ASP A O 1
ATOM 1127 N N . TYR A 1 137 ? 1.021 2.699 -13.028 1.00 97.50 137 TYR A N 1
ATOM 1128 C CA . TYR A 1 137 ? 2.057 3.003 -12.037 1.00 97.50 137 TYR A CA 1
ATOM 1129 C C . TYR A 1 137 ? 3.395 3.367 -12.699 1.00 97.50 137 TYR A C 1
ATOM 1131 O O . TYR A 1 137 ? 3.974 4.412 -12.389 1.00 97.50 137 TYR A O 1
ATOM 1139 N N . MET A 1 138 ? 3.867 2.541 -13.636 1.00 97.50 138 MET A N 1
ATOM 1140 C CA . MET A 1 138 ? 5.123 2.752 -14.356 1.00 97.50 138 MET A CA 1
ATOM 1141 C C . MET A 1 138 ? 5.113 4.065 -15.135 1.00 97.50 138 MET A C 1
ATOM 1143 O O . MET A 1 138 ? 6.113 4.773 -15.124 1.00 97.50 138 MET A O 1
ATOM 1147 N N . ILE A 1 139 ? 3.996 4.428 -15.769 1.00 95.69 139 ILE A N 1
ATOM 1148 C CA . ILE A 1 139 ? 3.851 5.705 -16.480 1.00 95.69 139 ILE A CA 1
ATOM 1149 C C . ILE A 1 139 ? 3.913 6.872 -15.486 1.00 95.69 139 ILE A C 1
ATOM 1151 O O . ILE A 1 139 ? 4.712 7.794 -15.660 1.00 95.69 139 ILE A O 1
ATOM 1155 N N . LYS A 1 140 ? 3.132 6.818 -14.398 1.00 94.25 140 LYS A N 1
ATOM 1156 C CA . LYS A 1 140 ? 3.104 7.872 -13.365 1.00 94.25 140 LYS A CA 1
ATOM 1157 C C . LYS A 1 140 ? 4.453 8.036 -12.646 1.00 94.25 140 LYS A C 1
ATOM 1159 O O . LYS A 1 140 ? 4.749 9.123 -12.149 1.00 94.25 140 LYS A O 1
ATOM 1164 N N . LYS A 1 141 ? 5.264 6.975 -12.551 1.00 94.88 141 LYS A N 1
ATOM 1165 C CA . LYS A 1 141 ? 6.560 6.948 -11.842 1.00 94.88 141 LYS A CA 1
ATOM 1166 C C . LYS A 1 141 ? 7.741 6.605 -12.749 1.00 94.88 141 LYS A C 1
ATOM 1168 O O . LYS A 1 141 ? 8.767 6.122 -12.273 1.00 94.88 141 LYS A O 1
ATOM 1173 N N . TYR A 1 142 ? 7.635 6.932 -14.036 1.00 94.44 142 TYR A N 1
ATOM 1174 C CA . TYR A 1 142 ? 8.584 6.514 -15.071 1.00 94.44 142 TYR A CA 1
ATOM 1175 C C . TYR A 1 142 ? 10.045 6.822 -14.727 1.00 94.44 142 TYR A C 1
ATOM 1177 O O . TYR A 1 142 ? 10.911 5.954 -14.821 1.00 94.44 142 TYR A O 1
ATOM 1185 N N . SER A 1 143 ? 10.317 8.039 -14.250 1.00 94.56 143 SER A N 1
ATOM 1186 C CA . SER A 1 143 ? 11.668 8.479 -13.886 1.00 94.56 143 SER A CA 1
ATOM 1187 C C . SER A 1 143 ? 12.282 7.701 -12.723 1.00 94.56 143 SER A C 1
ATOM 1189 O O . SER A 1 143 ? 13.496 7.515 -12.702 1.00 94.56 143 SER A O 1
ATOM 1191 N N . LYS A 1 144 ? 11.461 7.243 -11.771 1.00 93.69 144 LYS A N 1
ATOM 1192 C CA . LYS A 1 144 ? 11.906 6.481 -10.597 1.00 93.69 144 LYS A CA 1
ATOM 1193 C C . LYS A 1 144 ? 11.985 4.977 -10.870 1.00 93.69 144 LYS A C 1
ATOM 1195 O O . LYS A 1 144 ? 12.783 4.304 -10.236 1.00 93.69 144 LYS A O 1
ATOM 1200 N N . VAL A 1 145 ? 11.167 4.464 -11.789 1.00 94.44 145 VAL A N 1
ATOM 1201 C CA . VAL A 1 145 ? 10.930 3.019 -11.946 1.00 94.44 145 VAL A CA 1
ATOM 1202 C C . VAL A 1 145 ? 11.516 2.469 -13.247 1.00 94.44 145 VAL A C 1
ATOM 1204 O O . VAL A 1 145 ? 12.178 1.437 -13.240 1.00 94.44 145 VAL A O 1
ATOM 1207 N N . VAL A 1 146 ? 11.320 3.160 -14.372 1.00 95.25 146 VAL A N 1
ATOM 1208 C CA . VAL A 1 146 ? 11.728 2.670 -15.702 1.00 95.25 146 VAL A CA 1
ATOM 1209 C C . VAL A 1 146 ? 13.108 3.193 -16.089 1.00 95.25 146 VAL A C 1
ATOM 1211 O O . VAL A 1 146 ? 13.957 2.432 -16.553 1.00 95.25 146 VAL A O 1
ATOM 1214 N N . THR A 1 147 ? 13.374 4.483 -15.861 1.00 95.62 147 THR A N 1
ATOM 1215 C CA . THR A 1 147 ? 14.658 5.109 -16.217 1.00 95.62 147 THR A CA 1
ATOM 1216 C C . THR A 1 147 ? 15.881 4.391 -15.624 1.00 95.62 147 THR A C 1
ATOM 1218 O O . THR A 1 147 ? 16.845 4.205 -16.374 1.00 95.62 147 THR A O 1
ATOM 1221 N N . PRO A 1 148 ? 15.893 3.946 -14.349 1.00 95.50 148 PRO A N 1
ATOM 1222 C CA . PRO A 1 148 ? 17.033 3.204 -13.810 1.00 95.50 148 PRO A CA 1
ATOM 1223 C C . PRO A 1 148 ? 17.315 1.914 -14.584 1.00 95.50 148 PRO A C 1
ATOM 1225 O O . PRO A 1 148 ? 18.462 1.656 -14.945 1.00 95.50 148 PRO A O 1
ATOM 1228 N N . GLU A 1 149 ? 16.273 1.156 -14.932 1.00 95.38 149 GLU A N 1
ATOM 1229 C CA . GLU A 1 149 ? 16.422 -0.095 -15.678 1.00 95.38 149 GLU A CA 1
ATOM 1230 C C . GLU A 1 149 ? 16.931 0.161 -17.108 1.00 95.38 149 GLU A C 1
ATOM 1232 O O . GLU A 1 149 ? 17.807 -0.556 -17.585 1.00 95.38 149 GLU A O 1
ATOM 1237 N N . THR A 1 150 ? 16.488 1.236 -17.778 1.00 94.00 150 THR A N 1
ATOM 1238 C CA . THR A 1 150 ? 17.006 1.600 -19.121 1.00 94.00 150 THR A CA 1
ATOM 1239 C C . THR A 1 150 ? 18.496 1.950 -19.138 1.00 94.00 150 THR A C 1
ATOM 1241 O O . THR A 1 150 ? 19.146 1.862 -20.182 1.00 94.00 150 THR A O 1
ATOM 1244 N N . ARG A 1 151 ? 19.041 2.382 -17.995 1.00 94.12 151 ARG A N 1
ATOM 1245 C CA . ARG A 1 151 ? 20.446 2.785 -17.837 1.00 94.12 151 ARG A CA 1
ATOM 1246 C C . ARG A 1 151 ? 21.305 1.678 -17.236 1.00 94.12 151 ARG A C 1
ATOM 1248 O O . ARG A 1 151 ? 22.513 1.859 -17.115 1.00 94.12 151 ARG A O 1
ATOM 1255 N N . ARG A 1 152 ? 20.697 0.556 -16.849 1.00 94.19 152 ARG A N 1
ATOM 1256 C CA . ARG A 1 152 ? 21.380 -0.535 -16.168 1.00 94.19 152 ARG A CA 1
ATOM 1257 C C . ARG A 1 152 ? 22.430 -1.161 -17.079 1.00 94.19 152 ARG A C 1
ATOM 1259 O O . ARG A 1 152 ? 22.142 -1.555 -18.212 1.00 94.19 152 ARG A O 1
ATOM 1266 N N . VAL A 1 153 ? 23.640 -1.277 -16.549 1.00 95.31 153 VAL A N 1
ATOM 1267 C CA . VAL A 1 153 ? 24.773 -1.955 -17.182 1.00 95.31 153 VAL A CA 1
ATOM 1268 C C . VAL A 1 153 ? 25.091 -3.243 -16.428 1.00 95.31 153 VAL A C 1
ATOM 1270 O O . VAL A 1 153 ? 24.792 -3.360 -15.238 1.00 95.31 153 VAL A O 1
ATOM 1273 N N . ASN A 1 154 ? 25.622 -4.237 -17.131 1.00 94.19 154 ASN A N 1
ATOM 1274 C CA . ASN A 1 154 ? 26.128 -5.458 -16.519 1.00 94.19 154 ASN A CA 1
ATOM 1275 C C . ASN A 1 154 ? 27.539 -5.225 -15.940 1.00 94.19 154 ASN A C 1
ATOM 1277 O O . ASN A 1 154 ? 28.103 -4.137 -16.069 1.00 94.19 154 ASN A O 1
ATOM 1281 N N . LEU A 1 155 ? 28.111 -6.247 -15.296 1.00 94.00 155 LEU A N 1
ATOM 1282 C CA . LEU A 1 155 ? 29.465 -6.165 -14.728 1.00 94.00 155 LEU A CA 1
ATOM 1283 C C . LEU A 1 155 ? 30.550 -5.949 -15.799 1.00 94.00 155 LEU A C 1
ATOM 1285 O O . LEU A 1 155 ? 31.609 -5.420 -15.484 1.00 94.00 155 LEU A O 1
ATOM 1289 N N . ASP A 1 156 ? 30.252 -6.277 -17.058 1.00 94.00 156 ASP A N 1
ATOM 1290 C CA . ASP A 1 156 ? 31.134 -6.058 -18.211 1.00 94.00 156 ASP A CA 1
ATOM 1291 C C . ASP A 1 156 ? 30.999 -4.642 -18.812 1.00 94.00 156 ASP A C 1
ATOM 1293 O O . ASP A 1 156 ? 31.597 -4.345 -19.844 1.00 94.00 156 ASP A O 1
ATOM 1297 N N . GLY A 1 157 ? 30.180 -3.764 -18.216 1.00 90.75 157 GLY A N 1
ATOM 1298 C CA . GLY A 1 157 ? 29.955 -2.388 -18.677 1.00 90.75 157 GLY A CA 1
ATOM 1299 C C . GLY A 1 157 ? 28.985 -2.240 -19.858 1.00 90.75 157 GLY A C 1
ATOM 1300 O O . GLY A 1 157 ? 28.712 -1.122 -20.297 1.00 90.75 157 GLY A O 1
ATOM 1301 N N . ASN A 1 158 ? 28.411 -3.337 -20.356 1.00 92.94 158 ASN A N 1
ATOM 1302 C CA . ASN A 1 158 ? 27.439 -3.328 -21.446 1.00 92.94 158 ASN A CA 1
ATOM 1303 C C . ASN A 1 158 ? 26.022 -3.057 -20.932 1.00 92.94 158 ASN A C 1
ATOM 1305 O O . ASN A 1 158 ? 25.632 -3.525 -19.860 1.00 92.94 158 ASN A O 1
ATOM 1309 N N . LYS A 1 159 ? 25.204 -2.342 -21.717 1.00 93.56 159 LYS A N 1
ATOM 1310 C CA . LYS A 1 159 ? 23.783 -2.146 -21.384 1.00 93.56 159 LYS A CA 1
ATOM 1311 C C . LYS A 1 159 ? 23.065 -3.490 -21.284 1.00 93.56 159 LYS A C 1
ATOM 1313 O O . LYS A 1 159 ? 23.128 -4.295 -22.210 1.00 93.56 159 LYS A O 1
ATOM 1318 N N . VAL A 1 160 ? 22.328 -3.686 -20.190 1.00 93.69 160 VAL A N 1
ATOM 1319 C CA . VAL A 1 160 ? 21.513 -4.892 -19.972 1.00 93.69 160 VAL A CA 1
ATOM 1320 C C . VAL A 1 160 ? 20.360 -4.954 -20.973 1.00 93.69 160 VAL A C 1
ATOM 1322 O O . VAL A 1 160 ? 20.088 -6.012 -21.532 1.00 93.69 160 VAL A O 1
ATOM 1325 N N . HIS A 1 161 ? 19.716 -3.813 -21.237 1.00 94.06 161 HIS A N 1
ATOM 1326 C CA . HIS A 1 161 ? 18.604 -3.703 -22.183 1.00 94.06 161 HIS A CA 1
ATOM 1327 C C . HIS A 1 161 ? 19.003 -2.867 -23.393 1.00 94.06 161 HIS A C 1
ATOM 1329 O O . HIS A 1 161 ? 19.533 -1.763 -23.252 1.00 94.06 161 HIS A O 1
ATOM 1335 N N . LYS A 1 162 ? 18.731 -3.388 -24.594 1.00 90.06 162 LYS A N 1
ATOM 1336 C CA . LYS A 1 162 ? 19.069 -2.716 -25.858 1.00 90.06 162 LYS A CA 1
ATOM 1337 C C . LYS A 1 162 ? 18.074 -1.613 -26.201 1.00 90.06 162 LYS A C 1
ATOM 1339 O O . LYS A 1 162 ? 18.468 -0.584 -26.744 1.00 90.06 162 LYS A O 1
ATOM 1344 N N . THR A 1 163 ? 16.800 -1.813 -25.866 1.00 94.19 163 THR A N 1
ATOM 1345 C CA . THR A 1 163 ? 15.726 -0.855 -26.139 1.00 94.19 163 THR A CA 1
ATOM 1346 C C . THR A 1 163 ? 14.986 -0.445 -24.864 1.00 94.19 163 THR A C 1
ATOM 1348 O O . THR A 1 163 ? 15.002 -1.142 -23.848 1.00 94.19 163 THR A O 1
ATOM 1351 N N . ILE A 1 164 ? 14.297 0.699 -24.925 1.00 92.69 164 ILE A N 1
ATOM 1352 C CA . ILE A 1 164 ? 13.406 1.159 -23.846 1.00 92.69 164 ILE A CA 1
ATOM 1353 C C . ILE A 1 164 ? 12.240 0.181 -23.649 1.00 92.69 164 ILE A C 1
ATOM 1355 O O . ILE A 1 164 ? 11.797 -0.033 -22.519 1.00 92.69 164 ILE A O 1
ATOM 1359 N N . ALA A 1 165 ? 11.758 -0.426 -24.737 1.00 94.25 165 ALA A N 1
ATOM 1360 C CA . ALA A 1 165 ? 10.687 -1.412 -24.699 1.00 94.25 165 ALA A CA 1
ATOM 1361 C C . ALA A 1 165 ? 11.109 -2.664 -23.914 1.00 94.25 165 ALA A C 1
ATOM 1363 O O . ALA A 1 165 ? 10.357 -3.113 -23.051 1.00 94.25 165 ALA A O 1
ATOM 1364 N N . ASP A 1 166 ? 12.332 -3.160 -24.131 1.00 95.75 166 ASP A N 1
ATOM 1365 C CA . ASP A 1 166 ? 12.870 -4.317 -23.402 1.00 95.75 166 ASP A CA 1
ATOM 1366 C C . ASP A 1 166 ? 12.996 -4.030 -21.901 1.00 95.75 166 ASP A C 1
ATOM 1368 O O . ASP A 1 166 ? 12.542 -4.824 -21.074 1.00 95.75 166 ASP A O 1
ATOM 1372 N N . ALA A 1 167 ? 13.529 -2.856 -21.540 1.00 95.25 167 ALA A N 1
ATOM 1373 C CA . ALA A 1 167 ? 13.633 -2.431 -20.145 1.00 95.25 167 ALA A CA 1
ATOM 1374 C C . ALA A 1 167 ? 12.248 -2.303 -19.492 1.00 95.25 167 ALA A C 1
ATOM 1376 O O . ALA A 1 167 ? 12.024 -2.801 -18.391 1.00 95.25 167 ALA A O 1
ATOM 1377 N N . SER A 1 168 ? 11.290 -1.690 -20.190 1.00 96.12 168 SER A N 1
ATOM 1378 C CA . SER A 1 168 ? 9.914 -1.545 -19.702 1.00 96.12 168 SER A CA 1
ATOM 1379 C C . SER A 1 168 ? 9.241 -2.908 -19.510 1.00 96.12 168 SER A C 1
ATOM 1381 O O . SER A 1 168 ? 8.579 -3.139 -18.500 1.00 96.12 168 SER A O 1
ATOM 1383 N N . LEU A 1 169 ? 9.450 -3.849 -20.436 1.00 96.56 169 LEU A N 1
ATOM 1384 C CA . LEU A 1 169 ? 8.932 -5.211 -20.322 1.00 96.56 169 LEU A CA 1
ATOM 1385 C C . LEU A 1 169 ? 9.571 -5.968 -19.149 1.00 96.56 169 LEU A C 1
ATOM 1387 O O . LEU A 1 169 ? 8.862 -6.681 -18.436 1.00 96.56 169 LEU A O 1
ATOM 1391 N N . SER A 1 170 ? 10.878 -5.794 -18.927 1.00 96.50 170 SER A N 1
ATOM 1392 C CA . SER A 1 170 ? 11.607 -6.339 -17.773 1.00 96.50 170 SER A CA 1
ATOM 1393 C C . SER A 1 170 ? 11.002 -5.851 -16.455 1.00 96.50 170 SER A C 1
ATOM 1395 O O . SER A 1 170 ? 10.599 -6.666 -15.622 1.00 96.50 170 SER A O 1
ATOM 1397 N N . VAL A 1 171 ? 10.836 -4.531 -16.302 1.00 97.25 171 VAL A N 1
ATOM 1398 C CA . VAL A 1 171 ? 10.221 -3.923 -15.112 1.00 97.25 171 VAL A CA 1
ATOM 1399 C C . VAL A 1 171 ? 8.792 -4.420 -14.913 1.00 97.25 171 VAL A C 1
ATOM 1401 O O . VAL A 1 171 ? 8.440 -4.831 -13.810 1.00 97.25 171 VAL A O 1
ATOM 1404 N N . LYS A 1 172 ? 7.974 -4.451 -15.972 1.00 97.25 172 LYS A N 1
ATOM 1405 C CA . LYS A 1 172 ? 6.591 -4.936 -15.888 1.00 97.25 172 LYS A CA 1
ATOM 1406 C C . LYS A 1 172 ? 6.529 -6.380 -15.388 1.00 97.25 172 LYS A C 1
ATOM 1408 O O . LYS A 1 172 ? 5.779 -6.670 -14.459 1.00 97.25 172 LYS A O 1
ATOM 1413 N N . LYS A 1 173 ? 7.336 -7.279 -15.964 1.00 96.12 173 LYS A N 1
ATOM 1414 C CA . LYS A 1 173 ? 7.419 -8.686 -15.531 1.00 96.12 173 LYS A CA 1
ATOM 1415 C C . LYS A 1 173 ? 7.877 -8.801 -14.079 1.00 96.12 173 LYS A C 1
ATOM 1417 O O . LYS A 1 173 ? 7.306 -9.586 -13.324 1.00 96.12 173 LYS A O 1
ATOM 1422 N N . HIS A 1 174 ? 8.873 -8.007 -13.684 1.00 96.00 174 HIS A N 1
ATOM 1423 C CA . HIS A 1 174 ? 9.354 -7.968 -12.308 1.00 96.00 174 HIS A CA 1
ATOM 1424 C C . HIS A 1 174 ? 8.251 -7.533 -11.335 1.00 96.00 174 HIS A C 1
ATOM 1426 O O . HIS A 1 174 ? 7.998 -8.241 -10.364 1.00 96.00 174 HIS A O 1
ATOM 1432 N N . LEU A 1 175 ? 7.555 -6.426 -11.611 1.00 97.19 175 LEU A N 1
ATOM 1433 C CA . LEU A 1 175 ? 6.481 -5.908 -10.759 1.00 97.19 175 LEU A CA 1
ATOM 1434 C C . LEU A 1 175 ? 5.280 -6.860 -10.692 1.00 97.19 175 LEU A C 1
ATOM 1436 O O . LEU A 1 175 ? 4.732 -7.057 -9.609 1.00 97.19 175 LEU A O 1
ATOM 1440 N N . LEU A 1 176 ? 4.908 -7.498 -11.809 1.00 96.31 176 LEU A N 1
ATOM 1441 C CA . LEU A 1 176 ? 3.852 -8.517 -11.838 1.00 96.31 176 LEU A CA 1
ATOM 1442 C C . LEU A 1 176 ? 4.212 -9.685 -10.924 1.00 96.31 176 LEU A C 1
ATOM 1444 O O . LEU A 1 176 ? 3.432 -10.056 -10.055 1.00 96.31 176 LEU A O 1
ATOM 1448 N N . HIS A 1 177 ? 5.425 -10.218 -11.068 1.00 94.81 177 HIS A N 1
ATOM 1449 C CA . HIS A 1 177 ? 5.901 -11.305 -10.221 1.00 94.81 177 HIS A CA 1
ATOM 1450 C C . HIS A 1 177 ? 6.036 -10.887 -8.751 1.00 94.81 177 HIS A C 1
ATOM 1452 O O . HIS A 1 177 ? 5.776 -11.687 -7.851 1.00 94.81 177 HIS A O 1
ATOM 1458 N N . LYS A 1 178 ? 6.459 -9.646 -8.491 1.00 96.19 178 LYS A N 1
ATOM 1459 C CA . LYS A 1 178 ? 6.658 -9.110 -7.143 1.00 96.19 178 LYS A CA 1
ATOM 1460 C C . LYS A 1 178 ? 5.331 -8.951 -6.416 1.00 96.19 178 LYS A C 1
ATOM 1462 O O . LYS A 1 178 ? 5.186 -9.520 -5.342 1.00 96.19 178 LYS A O 1
ATOM 1467 N N . TYR A 1 179 ? 4.352 -8.287 -7.023 1.00 97.00 179 TYR A N 1
ATOM 1468 C CA . TYR A 1 179 ? 3.124 -7.891 -6.334 1.00 97.00 179 TYR A CA 1
ATOM 1469 C C . TYR A 1 179 ? 1.923 -8.779 -6.594 1.00 97.00 179 TYR A C 1
ATOM 1471 O O . TYR A 1 179 ? 1.000 -8.773 -5.792 1.00 97.00 179 TYR A O 1
ATOM 1479 N N . PHE A 1 180 ? 1.921 -9.585 -7.646 1.00 95.75 180 PHE A N 1
ATOM 1480 C CA . PHE A 1 180 ? 0.814 -10.486 -7.929 1.00 95.75 180 PHE A CA 1
ATOM 1481 C C . PHE A 1 180 ? 1.264 -11.946 -7.843 1.00 95.75 180 PHE A C 1
ATOM 1483 O O . PHE A 1 180 ? 2.459 -12.268 -7.843 1.00 95.75 180 PHE A O 1
ATOM 1490 N N . SER A 1 181 ? 0.299 -12.840 -7.654 1.00 83.38 181 SER A N 1
ATOM 1491 C CA . SER A 1 181 ? 0.539 -14.284 -7.639 1.00 83.38 181 SER A CA 1
ATOM 1492 C C . SER A 1 181 ? 0.592 -14.824 -9.069 1.00 83.38 181 SER A C 1
ATOM 1494 O O 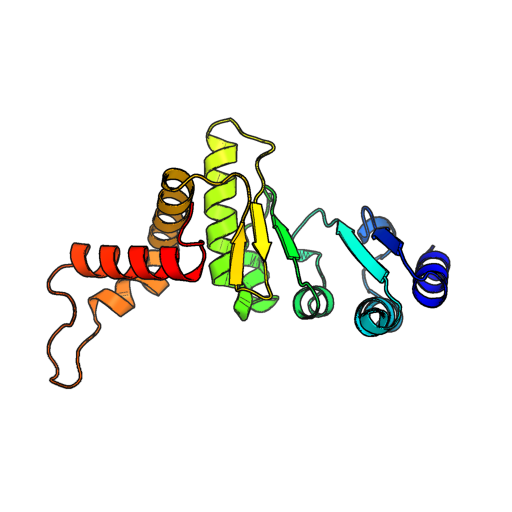. SER A 1 181 ? -0.044 -14.275 -9.961 1.00 83.38 181 SER A O 1
ATOM 1496 N N . LYS A 1 182 ? 1.315 -15.930 -9.288 1.00 65.88 182 LYS A N 1
ATOM 1497 C CA . LYS A 1 182 ? 1.443 -16.567 -10.615 1.00 65.88 182 LYS A CA 1
ATOM 1498 C C . LYS A 1 182 ? 0.126 -17.121 -11.187 1.00 65.88 182 LYS A C 1
ATOM 1500 O O . LYS A 1 182 ? 0.085 -17.408 -12.374 1.00 65.88 182 LYS A O 1
ATOM 1505 N N . ASN A 1 183 ? -0.914 -17.252 -10.361 1.00 56.22 183 ASN A N 1
ATOM 1506 C CA . ASN A 1 183 ? -2.212 -17.829 -10.724 1.00 56.22 183 ASN A CA 1
ATOM 1507 C C . ASN A 1 183 ? -3.327 -16.762 -10.688 1.00 56.22 183 ASN A C 1
ATOM 1509 O O . ASN A 1 183 ? -4.327 -16.962 -9.997 1.00 56.22 183 ASN A O 1
ATOM 1513 N N . LEU A 1 184 ? -3.102 -15.602 -11.316 1.00 54.66 184 LEU A N 1
ATOM 1514 C CA . LEU A 1 184 ? -4.169 -14.620 -11.566 1.00 54.66 184 LEU A CA 1
ATOM 1515 C C . LEU A 1 184 ? -5.159 -15.128 -12.621 1.00 54.66 184 LEU A C 1
ATOM 1517 O O . LEU A 1 184 ? -4.714 -15.865 -13.526 1.00 54.66 184 LEU A O 1
#

Secondary structure (DSSP, 8-state):
-HHHHHHHHHH--SEEEEE--HHHH--S---HHHHHHHHHGGGGTEEEEE--SSGGGS-HHHHHH-SEEEEE--SS-GGGGGGGSGGGHHHHHHHHHHHHHHHHTT-TT-EEEEETTTTEEESS--HHHHHHHHHHHHHHTHHHHHHHHHT-B-TTS-BS-SSHHHHHHHHHHHHHHHHS-TT-

Sequence (184 aa):
VCQALYFILENFRGGLLLIEDINKYLTHHFPKDVVGAICTNRHADMDIIMHYQAIGKVPTTVWENANWIRFHKNNQSVDRHEKKFEDKYEMLKIAESLVEFQYNNGNERFFCYCDIDMGKIKGRITEQMAIKGIEDYMIKKYSKVVTPETRRVNLDGNKVHKTIADASLSVKKHLLHKYFSKNL

Foldseek 3Di:
DLVVLLVCLVPPAQEEAEAEPCCVVDPPDDPVSSLVSVQVCVVRNYHYHYDDLAPQPDALSCLVRDQKDWDAAHPDQLVVVCVSNVVLSLVNQLQNLLRVVCCVVPNRGDIWMQRPVLRAIHDPADPVSSLRSVVSSCVVCVVPQQVVQQCDADPVRHRPDPDSVRSSVVSSVVSCVRHYDPPD

Nearest PDB structures (foldseek):
  4kft-assembly2_B  TM=6.690E-01  e=9.155E-03  Sulfolobus turreted icosahedral virus 2
  4kfu-assembly1_A  TM=6.115E-01  e=5.735E-03  Sulfolobus turreted icosahedral virus 2
  4kfu-assembly2_B  TM=6.663E-01  e=1.461E-02  Sulfolobus turreted icosahedral virus 2
  4kft-assembly1_A  TM=6.192E-01  e=1.157E-02  Sulfolobus turreted icosahedral virus 2
  3obw-assembly1_A-2  TM=5.044E-01  e=8.552E+00  Saccharolobus solfataricus

pLDDT: mean 87.48, std 12.06, range [49.97, 98.0]